Protein AF-A0A8S0SPR5-F1 (afdb_monomer_lite)

Foldseek 3Di:
DDDDFFFKWWDDDDDDDDDDDDDDDDDDDDDDDDDPDPPPPPPPDPPDDQLPDDDDDVVNVVVCVCCVPPLVDPCPDPDDDSNVVVVVVVLVVLVVVCVVVVHDSVVDDDDPDVVVVVCCVVVVQCVVCCVVADVDDIGIDTFDADPLREGDVVVVLVSDDPRTRDTDGDQADSPNRDGYPVVSVVVSD

InterPro domains:
  IPR000192 Aminotransferase class V domain [PF00266] (50-133)
  IPR000192 Aminotransferase class V domain [PF00266] (136-189)
  IPR015421 Pyridoxal phosphate-dependent transferase, major domain [G3DSA:3.40.640.10] (57-135)
  IPR015421 Pyridoxal phosphate-dependent transferase, major domain [G3DSA:3.40.640.10] (137-189)
  IPR015424 Pyridoxal phosphate-dependent transferase [SSF53383] (50-189)

Organism: NCBI:txid158383

Structure (mmCIF, N/CA/C/O backbone):
data_AF-A0A8S0SPR5-F1
#
_entry.id   AF-A0A8S0SPR5-F1
#
loop_
_atom_site.group_PDB
_atom_site.id
_atom_site.type_symbol
_atom_site.label_atom_id
_atom_site.label_alt_id
_atom_site.label_comp_id
_atom_site.label_asym_id
_atom_site.label_entity_id
_atom_site.label_seq_id
_atom_site.pdbx_PDB_ins_code
_atom_site.Cartn_x
_atom_site.Cartn_y
_atom_site.Cartn_z
_atom_site.occupancy
_atom_site.B_iso_or_equiv
_atom_site.auth_seq_id
_atom_site.auth_comp_id
_atom_site.auth_asym_id
_atom_site.auth_atom_id
_atom_site.pdbx_PDB_model_num
ATOM 1 N N . MET A 1 1 ? -5.275 -23.642 19.122 1.00 33.06 1 MET A N 1
ATOM 2 C CA . MET A 1 1 ? -5.137 -23.085 17.762 1.00 33.06 1 MET A CA 1
ATOM 3 C C . MET A 1 1 ? -5.702 -21.675 17.785 1.00 33.06 1 MET A C 1
ATOM 5 O O . MET A 1 1 ? -6.903 -21.506 17.671 1.00 33.06 1 MET A O 1
ATOM 9 N N . THR A 1 2 ? -4.866 -20.681 18.073 1.00 25.75 2 THR A N 1
ATOM 10 C CA . THR A 1 2 ? -5.258 -19.264 18.138 1.00 25.75 2 THR A CA 1
ATOM 11 C C . THR A 1 2 ? -4.535 -18.545 17.007 1.00 25.75 2 THR A C 1
ATOM 13 O O . THR A 1 2 ? -3.361 -18.209 17.164 1.00 25.75 2 THR A O 1
ATOM 16 N N . SER A 1 3 ? -5.194 -18.387 15.856 1.00 26.66 3 SER A N 1
ATOM 17 C CA . SER A 1 3 ? -4.686 -17.522 14.788 1.00 26.66 3 SER A CA 1
ATOM 18 C C . SER A 1 3 ? -4.720 -16.078 15.288 1.00 26.66 3 SER A C 1
ATOM 20 O O . SER A 1 3 ? -5.724 -15.617 15.836 1.00 26.66 3 SER A O 1
ATOM 22 N N . LYS A 1 4 ? -3.577 -15.397 15.198 1.00 29.00 4 LYS A N 1
ATOM 23 C CA . LYS A 1 4 ? -3.420 -13.995 15.582 1.00 29.00 4 LYS A CA 1
ATOM 24 C C . LYS A 1 4 ? -3.644 -13.145 14.337 1.00 29.00 4 LYS A C 1
ATOM 26 O O . LYS A 1 4 ? -2.708 -12.892 13.591 1.00 29.00 4 LYS A O 1
ATOM 31 N N . LEU A 1 5 ? -4.870 -12.673 14.139 1.00 36.00 5 LEU A N 1
ATOM 32 C CA . LEU A 1 5 ? -5.140 -11.556 13.238 1.00 36.00 5 LEU A CA 1
ATOM 33 C C . LEU A 1 5 ? -4.969 -10.243 14.006 1.00 36.00 5 LEU A C 1
ATOM 35 O O . LEU A 1 5 ? -5.662 -10.003 14.992 1.00 36.00 5 LEU A O 1
ATOM 39 N N . LEU A 1 6 ? -4.020 -9.412 13.569 1.00 32.91 6 LEU A N 1
ATOM 40 C CA . LEU A 1 6 ? -3.794 -8.071 14.106 1.00 32.91 6 LEU A CA 1
ATOM 41 C C . LEU A 1 6 ? -4.818 -7.106 13.485 1.00 32.91 6 LEU A C 1
ATOM 43 O O . LEU A 1 6 ? -4.650 -6.657 12.354 1.00 32.91 6 LEU A O 1
ATOM 47 N N . ALA A 1 7 ? -5.868 -6.772 14.227 1.00 33.81 7 ALA A N 1
ATOM 48 C CA . ALA A 1 7 ? -6.511 -5.471 14.096 1.00 33.81 7 ALA A CA 1
ATOM 49 C C . ALA A 1 7 ? -5.967 -4.610 15.236 1.00 33.81 7 ALA A C 1
ATOM 51 O O . ALA A 1 7 ? -6.103 -4.961 16.410 1.00 33.81 7 ALA A O 1
ATOM 52 N N . THR A 1 8 ? -5.265 -3.536 14.893 1.00 36.31 8 THR A N 1
ATOM 53 C CA . THR A 1 8 ? -4.565 -2.701 15.868 1.00 36.31 8 THR A CA 1
ATOM 54 C C . THR A 1 8 ? -5.207 -1.322 15.897 1.00 36.31 8 THR A C 1
ATOM 56 O O . THR A 1 8 ? -5.046 -0.517 14.983 1.00 36.31 8 THR A O 1
ATOM 59 N N . VAL A 1 9 ? -5.952 -1.077 16.965 1.00 37.97 9 VAL A N 1
ATOM 60 C CA . VAL A 1 9 ? -6.310 0.248 17.475 1.00 37.97 9 VAL A CA 1
ATOM 61 C C . VAL A 1 9 ? -5.209 0.671 18.453 1.00 37.97 9 VAL A C 1
ATOM 63 O O . VAL A 1 9 ? -4.315 -0.111 18.743 1.00 37.97 9 VAL A O 1
ATOM 66 N N . VAL A 1 10 ? -5.152 1.913 18.909 1.00 33.34 10 VAL A N 1
ATOM 67 C CA . VAL A 1 10 ? -4.004 2.464 19.644 1.00 33.34 10 VAL A CA 1
ATOM 68 C C . VAL A 1 10 ? -4.499 3.087 20.956 1.00 33.34 10 VAL A C 1
ATOM 70 O O . VAL A 1 10 ? -4.946 4.222 20.948 1.00 33.34 10 VAL A O 1
ATOM 73 N N . SER A 1 11 ? -4.514 2.312 22.058 1.00 37.72 11 SER A N 1
ATOM 74 C CA . SER A 1 11 ? -4.884 2.740 23.431 1.00 37.72 11 SER A CA 1
ATOM 75 C C . SER A 1 11 ? -4.423 1.739 24.528 1.00 37.72 11 SER A C 1
ATOM 77 O O . SER A 1 11 ? -4.209 0.555 24.251 1.00 37.72 11 SER A O 1
ATOM 79 N N . ARG A 1 12 ? -4.163 2.246 25.749 1.00 41.44 12 ARG A N 1
ATOM 80 C CA . ARG A 1 12 ? -3.201 1.742 26.763 1.00 41.44 12 ARG A CA 1
ATOM 81 C C . ARG A 1 12 ? -3.674 0.534 27.575 1.00 41.44 12 ARG A C 1
ATOM 83 O O . ARG A 1 12 ? -4.810 0.488 28.029 1.00 41.44 12 ARG A O 1
ATOM 90 N N . SER A 1 13 ? -2.729 -0.331 27.960 1.00 28.38 13 SER A N 1
ATOM 91 C CA . SER A 1 13 ? -2.770 -1.047 29.246 1.00 28.38 13 SER A CA 1
ATOM 92 C C . SER A 1 13 ? -1.360 -1.332 29.774 1.00 28.38 13 SER A C 1
ATOM 94 O O . SER A 1 13 ? -0.470 -1.789 29.058 1.00 28.38 13 SER A O 1
ATOM 96 N N . LEU A 1 14 ? -1.169 -1.032 31.058 1.00 38.28 14 LEU A N 1
ATOM 97 C CA . LEU A 1 14 ? 0.030 -1.298 31.842 1.00 38.28 14 LEU A CA 1
ATOM 98 C C . LEU A 1 14 ? -0.033 -2.731 32.377 1.00 38.28 14 LEU A C 1
ATOM 100 O O . LEU A 1 14 ? -0.662 -2.956 33.399 1.00 38.28 14 LEU A O 1
ATOM 104 N N . THR A 1 15 ? 0.618 -3.694 31.727 1.00 30.50 15 THR A N 1
ATOM 105 C CA . THR A 1 15 ? 1.213 -4.878 32.384 1.00 30.50 15 THR A CA 1
ATOM 106 C C . THR A 1 15 ? 2.029 -5.692 31.376 1.00 30.50 15 THR A C 1
ATOM 108 O O . THR A 1 15 ? 1.601 -5.952 30.256 1.00 30.50 15 THR A O 1
ATOM 111 N N . LYS A 1 16 ? 3.245 -6.085 31.772 1.00 30.50 16 LYS A N 1
ATOM 112 C CA . LYS A 1 16 ? 4.130 -6.968 30.995 1.00 30.50 16 LYS A CA 1
ATOM 113 C C . LYS A 1 16 ? 3.585 -8.406 31.016 1.00 30.50 16 LYS A C 1
ATOM 115 O O . LYS A 1 16 ? 3.413 -8.925 32.118 1.00 30.50 16 LYS A O 1
ATOM 120 N N . PRO A 1 17 ? 3.420 -9.099 29.874 1.00 31.30 17 PRO A N 1
ATOM 121 C CA . PRO A 1 17 ? 3.262 -10.543 29.883 1.00 31.30 17 PRO A CA 1
ATOM 122 C C . PRO A 1 17 ? 4.633 -11.231 29.831 1.00 31.30 17 PRO A C 1
ATOM 124 O O . PRO A 1 17 ? 5.422 -11.074 28.899 1.00 31.30 17 PRO A O 1
ATOM 127 N N . THR A 1 18 ? 4.897 -11.997 30.881 1.00 28.02 18 THR A N 1
ATOM 128 C CA . THR A 1 18 ? 5.962 -12.991 31.015 1.00 28.02 18 THR A CA 1
ATOM 129 C C . THR A 1 18 ? 5.785 -14.087 29.958 1.00 28.02 18 THR A C 1
ATOM 131 O O . THR A 1 18 ? 4.724 -14.701 29.882 1.00 28.02 18 THR A O 1
ATOM 134 N N . ILE A 1 19 ? 6.813 -14.359 29.148 1.00 29.83 19 ILE A N 1
ATOM 135 C CA . ILE A 1 19 ? 6.819 -15.495 28.214 1.00 29.83 19 ILE A CA 1
ATOM 136 C C . ILE A 1 19 ? 7.261 -16.736 28.996 1.00 29.83 19 ILE A C 1
ATOM 138 O O . ILE A 1 19 ? 8.380 -16.798 29.502 1.00 29.83 19 ILE A O 1
ATOM 142 N N . THR A 1 20 ? 6.371 -17.717 29.129 1.00 25.48 20 THR A N 1
ATOM 143 C CA . THR A 1 20 ? 6.631 -19.005 29.781 1.00 25.48 20 THR A CA 1
ATOM 144 C C . THR A 1 20 ? 6.202 -20.136 28.848 1.00 25.48 20 THR A C 1
ATOM 146 O O . THR A 1 20 ? 5.062 -20.131 28.396 1.00 25.48 20 THR A O 1
ATOM 149 N N . SER A 1 21 ? 7.102 -21.119 28.676 1.00 26.23 21 SER A N 1
ATOM 150 C CA . SER A 1 21 ? 6.851 -22.509 28.237 1.00 26.23 21 SER A CA 1
ATOM 151 C C . SER A 1 21 ? 6.525 -22.729 26.745 1.00 26.23 21 SER A C 1
ATOM 153 O O . SER A 1 21 ? 5.730 -22.007 26.166 1.00 26.23 21 SER A O 1
ATOM 155 N N . ALA A 1 22 ? 7.044 -23.731 26.032 1.00 28.23 22 ALA A N 1
ATOM 156 C CA . ALA A 1 22 ? 8.087 -24.725 26.275 1.00 28.23 22 ALA A CA 1
ATOM 157 C C . ALA A 1 22 ? 8.480 -25.332 24.917 1.00 28.23 22 ALA A C 1
ATOM 159 O O . ALA A 1 22 ? 7.667 -25.430 23.998 1.00 28.23 22 ALA A O 1
ATOM 160 N N . ALA A 1 23 ? 9.737 -25.756 24.822 1.00 26.12 23 ALA A N 1
ATOM 161 C CA . ALA A 1 23 ? 10.258 -26.583 23.748 1.00 26.12 23 ALA A CA 1
ATOM 162 C C . ALA A 1 23 ? 9.661 -28.000 23.795 1.00 26.12 23 ALA A C 1
ATOM 164 O O . ALA A 1 23 ? 9.416 -28.549 24.868 1.00 26.12 23 ALA A O 1
ATOM 165 N N . THR A 1 24 ? 9.519 -28.644 22.639 1.00 21.98 24 THR A N 1
ATOM 166 C CA . THR A 1 24 ? 9.546 -30.109 22.541 1.00 21.98 24 THR A CA 1
ATOM 167 C C . THR A 1 24 ? 10.276 -30.487 21.258 1.00 21.98 24 THR A C 1
ATOM 169 O O . THR A 1 24 ? 9.755 -30.356 20.156 1.00 21.98 24 THR A O 1
ATOM 172 N N . ILE A 1 25 ? 11.528 -30.909 21.438 1.00 23.25 25 ILE A N 1
ATOM 173 C CA . ILE A 1 25 ? 12.372 -31.594 20.459 1.00 23.25 25 ILE A CA 1
ATOM 174 C C . ILE A 1 25 ? 12.222 -33.086 20.759 1.00 23.25 25 ILE A C 1
ATOM 176 O O . ILE A 1 25 ? 12.451 -33.497 21.896 1.00 23.25 25 ILE A O 1
ATOM 180 N N . ILE A 1 26 ? 11.878 -33.902 19.762 1.00 24.44 26 ILE A N 1
ATOM 181 C CA . ILE A 1 26 ? 11.999 -35.362 19.851 1.00 24.44 26 ILE A CA 1
ATOM 182 C C . ILE A 1 26 ? 12.983 -35.814 18.769 1.00 24.44 26 ILE A C 1
ATOM 184 O O . ILE A 1 26 ? 12.666 -35.828 17.584 1.00 24.44 26 ILE A O 1
ATOM 188 N N . LEU A 1 27 ? 14.194 -36.170 19.205 1.00 21.48 27 LEU A N 1
ATOM 189 C CA . LEU A 1 27 ? 15.229 -36.838 18.417 1.00 21.48 27 LEU A CA 1
ATOM 190 C C . LEU A 1 27 ? 14.964 -38.348 18.413 1.00 21.48 27 LEU A C 1
ATOM 192 O O . LEU A 1 27 ? 14.926 -38.959 19.478 1.00 21.48 27 LEU A O 1
ATOM 196 N N . HIS A 1 28 ? 14.866 -38.966 17.236 1.00 24.97 28 HIS A N 1
ATOM 197 C CA . HIS A 1 28 ? 15.082 -40.406 17.086 1.00 24.97 28 HIS A CA 1
ATOM 198 C C . HIS A 1 28 ? 16.133 -40.647 16.006 1.00 24.97 28 HIS A C 1
ATOM 200 O O . HIS A 1 28 ? 15.924 -40.361 14.832 1.00 24.97 28 HIS A O 1
ATOM 206 N N . ASN A 1 29 ? 17.279 -41.171 16.437 1.00 26.03 29 ASN A N 1
ATOM 207 C CA . ASN A 1 29 ? 18.405 -41.526 15.589 1.00 26.03 29 ASN A CA 1
ATOM 208 C C . ASN A 1 29 ? 18.297 -43.017 15.233 1.00 26.03 29 ASN A C 1
ATOM 210 O O . ASN A 1 29 ? 18.477 -43.867 16.106 1.00 26.03 29 ASN A O 1
ATOM 214 N N . ARG A 1 30 ? 17.983 -43.346 13.976 1.00 29.28 30 ARG A N 1
ATOM 215 C CA . ARG A 1 30 ? 18.180 -44.691 13.411 1.00 29.28 30 ARG A CA 1
ATOM 216 C C . ARG A 1 30 ? 18.608 -44.571 11.949 1.00 29.28 30 ARG A C 1
ATOM 218 O O . ARG A 1 30 ? 17.799 -44.294 11.075 1.00 29.28 30 ARG A O 1
ATOM 225 N N . HIS A 1 31 ? 19.885 -44.822 11.700 1.00 29.22 31 HIS A N 1
ATOM 226 C CA . HIS A 1 31 ? 20.448 -45.138 10.387 1.0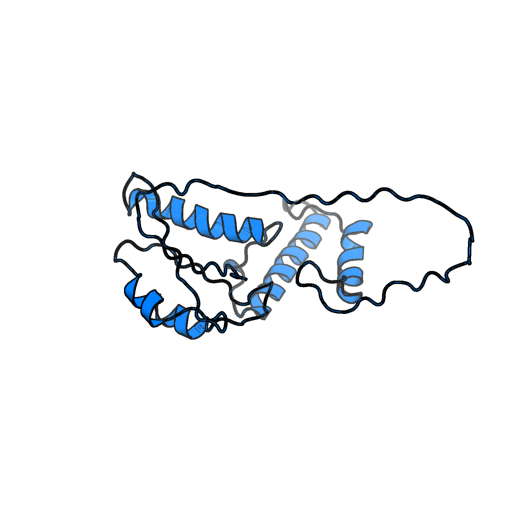0 29.22 31 HIS A CA 1
ATOM 227 C C . HIS A 1 31 ? 21.107 -46.524 10.465 1.00 29.22 31 HIS A C 1
ATOM 229 O O . HIS A 1 31 ? 21.433 -46.958 11.573 1.00 29.22 31 HIS A O 1
ATOM 235 N N . PRO A 1 32 ? 21.477 -47.152 9.335 1.00 43.75 32 PRO A N 1
ATOM 236 C CA . PRO A 1 32 ? 20.943 -47.047 7.967 1.00 43.75 32 PRO A CA 1
ATOM 237 C C . PRO A 1 32 ? 20.648 -48.456 7.395 1.00 43.75 32 PRO A C 1
ATOM 239 O O . PRO A 1 32 ? 20.931 -49.438 8.064 1.00 43.75 32 PRO A O 1
ATOM 242 N N . LEU A 1 33 ? 20.120 -48.578 6.168 1.00 27.66 33 LEU A N 1
ATOM 243 C CA . LEU A 1 33 ? 20.523 -49.623 5.203 1.00 27.66 33 LEU A CA 1
ATOM 244 C C . LEU A 1 33 ? 19.853 -49.402 3.830 1.00 27.66 33 LEU A C 1
ATOM 246 O O . LEU A 1 33 ? 18.641 -49.484 3.687 1.00 27.66 33 LEU A O 1
ATOM 250 N N . SER A 1 34 ? 20.713 -49.108 2.851 1.00 31.00 34 SER A N 1
ATOM 251 C CA . SER A 1 34 ? 20.713 -49.532 1.442 1.00 31.00 34 SER A CA 1
ATOM 252 C C . SER A 1 34 ? 19.382 -49.868 0.746 1.00 31.00 34 SER A C 1
ATOM 254 O O . SER A 1 34 ? 18.799 -50.924 0.965 1.00 31.00 34 SER A O 1
ATOM 256 N N . THR A 1 35 ? 18.996 -49.031 -0.220 1.00 28.11 35 THR A N 1
ATOM 257 C CA . THR A 1 35 ? 18.824 -49.409 -1.641 1.00 28.11 35 THR A CA 1
ATOM 258 C C . THR A 1 35 ? 18.586 -48.130 -2.448 1.00 28.11 35 THR A C 1
ATOM 260 O O . THR A 1 35 ? 17.566 -47.460 -2.306 1.00 28.11 35 THR A O 1
ATOM 263 N N . ALA A 1 36 ? 19.555 -47.750 -3.281 1.00 35.31 36 ALA A N 1
ATOM 264 C CA . ALA A 1 36 ? 19.405 -46.647 -4.223 1.00 35.31 36 ALA A CA 1
ATOM 265 C C . ALA A 1 36 ? 18.458 -47.081 -5.351 1.00 35.31 36 ALA A C 1
ATOM 267 O O . ALA A 1 36 ? 18.886 -47.626 -6.366 1.00 35.31 36 ALA A O 1
ATOM 268 N N . THR A 1 37 ? 17.160 -46.867 -5.153 1.00 34.09 37 THR A N 1
ATOM 269 C CA . THR A 1 37 ? 16.195 -46.856 -6.253 1.00 34.09 37 THR A CA 1
ATOM 270 C C . THR A 1 37 ? 16.273 -45.471 -6.876 1.00 34.09 37 THR A C 1
ATOM 272 O O . THR A 1 37 ? 16.115 -44.476 -6.169 1.00 34.09 37 THR A O 1
ATOM 275 N N . ALA A 1 38 ? 16.568 -45.396 -8.173 1.00 42.09 38 ALA A N 1
ATOM 276 C CA . ALA A 1 38 ? 16.528 -44.155 -8.933 1.00 42.09 38 ALA A CA 1
ATOM 277 C C . ALA A 1 38 ? 15.098 -43.594 -8.888 1.00 42.09 38 ALA A C 1
ATOM 279 O O . ALA A 1 38 ? 14.241 -43.970 -9.685 1.00 42.09 38 ALA A O 1
ATOM 280 N N . ALA A 1 39 ? 14.829 -42.733 -7.907 1.00 39.62 39 ALA A N 1
ATOM 281 C CA . ALA A 1 39 ? 13.621 -41.939 -7.870 1.00 39.62 39 ALA A CA 1
ATOM 282 C C . ALA A 1 39 ? 13.702 -40.986 -9.061 1.00 39.62 39 ALA A C 1
ATOM 284 O O . ALA A 1 39 ? 14.568 -40.109 -9.102 1.00 39.62 39 ALA A O 1
ATOM 285 N N . ALA A 1 40 ? 12.830 -41.186 -10.051 1.00 44.56 40 ALA A N 1
ATOM 286 C CA . ALA A 1 40 ? 12.522 -40.132 -10.999 1.00 44.56 40 ALA A CA 1
ATOM 287 C C . ALA A 1 40 ? 12.243 -38.877 -10.166 1.00 44.56 40 ALA A C 1
ATOM 289 O O . ALA A 1 40 ? 11.379 -38.898 -9.287 1.00 44.56 40 ALA A O 1
ATOM 290 N N . ARG A 1 41 ? 13.049 -37.833 -10.366 1.00 42.62 41 ARG A N 1
ATOM 291 C CA . ARG A 1 41 ? 12.859 -36.548 -9.707 1.00 42.62 41 ARG A CA 1
ATOM 292 C C . ARG A 1 41 ? 11.569 -35.982 -10.285 1.00 42.62 41 ARG A C 1
ATOM 294 O O . ARG A 1 41 ? 11.577 -35.363 -11.341 1.00 42.62 41 ARG A O 1
ATOM 301 N N . VAL A 1 42 ? 10.449 -36.325 -9.662 1.00 51.12 42 VAL A N 1
ATOM 302 C CA . VAL A 1 42 ? 9.190 -35.643 -9.906 1.00 51.12 42 VAL A CA 1
ATOM 303 C C . VAL A 1 42 ? 9.459 -34.236 -9.406 1.00 51.12 42 VAL A C 1
ATOM 305 O O . VAL A 1 42 ? 9.651 -34.042 -8.204 1.00 51.12 42 VAL A O 1
ATOM 308 N N . GLU A 1 43 ? 9.614 -33.293 -10.335 1.00 59.19 43 GLU A N 1
ATOM 309 C CA . GLU A 1 43 ? 9.589 -31.880 -9.977 1.00 59.19 43 GLU A CA 1
ATOM 310 C C . GLU A 1 43 ? 8.331 -31.684 -9.128 1.00 59.19 43 GLU A C 1
ATOM 312 O O . GLU A 1 43 ? 7.261 -32.141 -9.554 1.00 59.19 43 GLU A O 1
ATOM 317 N N . PRO A 1 44 ? 8.450 -31.133 -7.905 1.00 57.75 44 PRO A N 1
ATOM 318 C CA . PRO A 1 44 ? 7.289 -30.888 -7.071 1.00 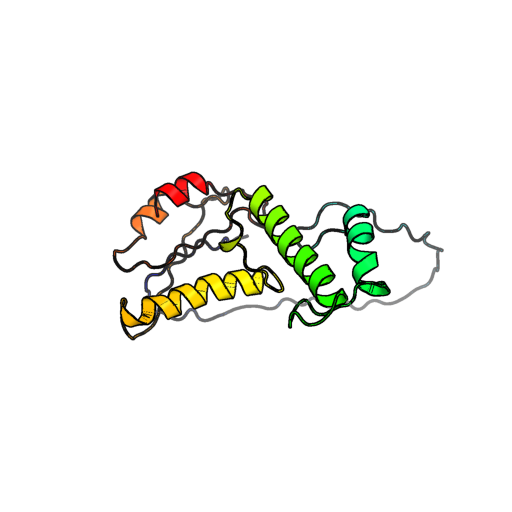57.75 44 PRO A CA 1
ATOM 319 C C . PRO A 1 44 ? 6.258 -30.170 -7.930 1.00 57.75 44 PRO A C 1
ATOM 321 O O . PRO A 1 44 ? 6.568 -29.148 -8.544 1.00 57.75 44 PRO A O 1
ATOM 324 N N . LEU A 1 45 ? 5.054 -30.734 -8.033 1.00 54.44 45 LEU A N 1
ATOM 325 C CA . LEU A 1 45 ? 3.948 -29.961 -8.568 1.00 54.44 45 LEU A CA 1
ATOM 326 C C . LEU A 1 45 ? 3.874 -28.724 -7.675 1.00 54.44 45 LEU A C 1
ATOM 328 O O . LEU A 1 45 ? 3.797 -28.867 -6.455 1.00 54.44 45 LEU A O 1
ATOM 332 N N . GLU A 1 46 ? 3.990 -27.537 -8.270 1.00 56.00 46 GLU A N 1
ATOM 333 C CA . GLU A 1 46 ? 3.716 -26.260 -7.609 1.00 56.00 46 GLU A CA 1
ATOM 334 C C . GLU A 1 46 ? 2.225 -26.264 -7.227 1.00 56.00 46 GLU A C 1
ATOM 336 O O . GLU A 1 46 ? 1.364 -25.705 -7.907 1.00 56.00 46 GLU A O 1
ATOM 341 N N . GLU A 1 47 ? 1.888 -27.019 -6.182 1.00 51.84 47 GLU A N 1
ATOM 342 C CA . GLU A 1 47 ? 0.569 -27.053 -5.586 1.00 51.84 47 GLU A CA 1
ATOM 343 C C . GLU A 1 47 ? 0.368 -25.740 -4.846 1.00 51.84 47 GLU A C 1
ATOM 345 O O . GLU A 1 47 ? 0.791 -25.564 -3.707 1.00 51.84 47 GLU A O 1
ATOM 350 N N . GLY A 1 48 ? -0.331 -24.833 -5.518 1.00 48.50 48 GLY A N 1
ATOM 351 C CA . GLY A 1 48 ? -1.015 -23.727 -4.879 1.00 48.50 48 GLY A CA 1
ATOM 352 C C . GLY A 1 48 ? -0.114 -22.537 -4.598 1.00 48.50 48 GLY A C 1
ATOM 353 O O . GLY A 1 48 ? 0.941 -22.635 -3.981 1.00 48.50 48 GLY A O 1
ATOM 354 N N . LEU A 1 49 ? -0.606 -21.377 -5.022 1.00 53.97 49 LEU A N 1
ATOM 355 C CA . LEU A 1 49 ? -0.193 -20.068 -4.544 1.00 53.97 49 LEU A CA 1
ATOM 356 C C . LEU A 1 49 ? -0.010 -20.132 -3.014 1.00 53.97 49 LEU A C 1
ATOM 358 O O . LEU A 1 49 ? -0.987 -20.124 -2.263 1.00 53.97 49 LEU A O 1
ATOM 362 N N . ASN A 1 50 ? 1.225 -20.272 -2.536 1.00 58.16 50 ASN A N 1
ATOM 363 C CA . ASN A 1 50 ? 1.480 -20.181 -1.111 1.00 58.16 50 ASN A CA 1
ATOM 364 C C . ASN A 1 50 ? 1.384 -18.693 -0.749 1.00 58.16 50 ASN A C 1
ATOM 366 O O . ASN A 1 50 ? 1.791 -17.826 -1.520 1.00 58.16 50 ASN A O 1
ATOM 370 N N . GLY A 1 51 ? 0.827 -18.352 0.413 1.00 64.81 51 GLY A N 1
ATOM 371 C CA . GLY A 1 51 ? 0.750 -16.957 0.874 1.00 64.81 51 GLY A CA 1
ATOM 372 C C . GLY A 1 51 ? 2.119 -16.307 1.146 1.00 64.81 51 GLY A C 1
ATOM 373 O O . GLY A 1 51 ? 2.178 -15.307 1.856 1.00 64.81 51 GLY A O 1
ATOM 374 N N . ALA A 1 52 ? 3.215 -16.899 0.650 1.00 75.75 52 ALA A N 1
ATOM 375 C CA . ALA A 1 52 ? 4.589 -16.472 0.853 1.00 75.75 52 ALA A CA 1
ATOM 376 C C . ALA A 1 52 ? 5.158 -15.754 -0.380 1.00 75.75 52 ALA A C 1
ATOM 378 O O . ALA A 1 52 ? 5.667 -14.645 -0.239 1.00 75.75 52 ALA A O 1
ATOM 379 N N . THR A 1 53 ? 5.094 -16.351 -1.576 1.00 83.25 53 THR A N 1
ATOM 380 C CA . THR A 1 53 ? 5.554 -15.705 -2.817 1.00 83.25 53 THR A CA 1
ATOM 381 C C . THR A 1 53 ? 4.905 -16.322 -4.055 1.00 83.25 53 THR A C 1
ATOM 383 O O . THR A 1 53 ? 4.413 -17.446 -4.023 1.00 83.25 53 THR A O 1
ATOM 386 N N . THR A 1 54 ? 4.914 -15.590 -5.166 1.00 88.38 54 THR A N 1
ATOM 387 C CA . THR A 1 54 ? 4.326 -16.029 -6.437 1.00 88.38 54 THR A CA 1
ATOM 388 C C . THR A 1 54 ? 5.400 -16.172 -7.513 1.00 88.38 54 THR A C 1
ATOM 390 O O . THR A 1 54 ? 6.291 -15.319 -7.579 1.00 88.38 54 THR A O 1
ATOM 393 N N . PRO A 1 55 ? 5.318 -17.179 -8.404 1.00 90.50 55 PRO A N 1
ATOM 394 C CA . PRO A 1 55 ? 6.194 -17.238 -9.569 1.00 90.50 55 PRO A CA 1
ATOM 395 C C . PRO A 1 55 ? 5.991 -15.999 -10.454 1.00 90.50 55 PRO A C 1
ATOM 397 O O . PRO A 1 55 ? 4.876 -15.494 -10.593 1.00 90.50 55 PRO A O 1
ATOM 400 N N . MET A 1 56 ? 7.075 -15.498 -11.050 1.00 92.00 56 MET A N 1
ATOM 401 C CA . MET A 1 56 ? 7.016 -14.332 -11.933 1.00 92.00 56 MET A CA 1
ATOM 402 C C . MET A 1 56 ? 6.257 -14.675 -13.219 1.00 92.00 56 MET A C 1
ATOM 404 O O . MET A 1 56 ? 6.584 -15.648 -13.898 1.00 92.00 56 MET A O 1
ATOM 408 N N . ASP A 1 57 ? 5.272 -13.851 -13.580 1.00 95.38 57 ASP A N 1
ATOM 409 C CA . ASP A 1 57 ? 4.581 -13.978 -14.863 1.00 95.38 57 ASP A CA 1
ATOM 410 C C . ASP A 1 57 ? 5.585 -13.751 -16.016 1.00 95.38 57 ASP A C 1
ATOM 412 O O . ASP A 1 57 ? 6.317 -12.755 -15.991 1.00 95.38 57 ASP A O 1
ATOM 416 N N . PRO A 1 58 ? 5.631 -14.615 -17.048 1.00 96.50 58 PRO A N 1
ATOM 417 C CA . PRO A 1 58 ? 6.549 -14.449 -18.175 1.00 96.50 58 PRO A CA 1
ATOM 418 C C . PRO A 1 58 ? 6.461 -13.077 -18.858 1.00 96.50 58 PRO A C 1
ATOM 420 O O . PRO A 1 58 ? 7.466 -12.572 -19.351 1.00 96.50 58 PRO A O 1
ATOM 423 N N . ARG A 1 59 ? 5.282 -12.442 -18.853 1.00 96.94 59 ARG A N 1
ATOM 424 C CA . ARG A 1 59 ? 5.072 -11.093 -19.403 1.00 96.94 59 ARG A CA 1
ATOM 425 C C . ARG A 1 59 ? 5.758 -10.019 -18.565 1.00 96.94 59 ARG A C 1
ATOM 427 O O . ARG A 1 59 ? 6.232 -9.029 -19.111 1.00 96.94 59 ARG A O 1
ATOM 434 N N . VAL A 1 60 ? 5.819 -10.213 -17.246 1.00 95.31 60 VAL A N 1
ATOM 435 C CA . VAL A 1 60 ? 6.562 -9.324 -16.342 1.00 95.31 60 VAL A CA 1
ATOM 436 C C . VAL A 1 60 ? 8.056 -9.477 -16.595 1.00 95.31 60 VAL A C 1
ATOM 438 O O . VAL A 1 60 ? 8.749 -8.472 -16.726 1.00 95.31 60 VAL A O 1
ATOM 441 N N . LEU A 1 61 ? 8.541 -10.713 -16.745 1.00 95.38 61 LEU A N 1
ATOM 442 C CA . LEU A 1 61 ? 9.943 -10.958 -17.075 1.00 95.38 61 LEU A CA 1
ATOM 443 C C . LEU A 1 61 ? 10.334 -10.278 -18.395 1.00 95.38 61 LEU A C 1
ATOM 445 O O . LEU A 1 61 ? 11.312 -9.536 -18.424 1.00 95.38 61 LEU A O 1
ATOM 449 N N . ASP A 1 62 ? 9.549 -10.474 -19.456 1.00 96.06 62 ASP A N 1
ATOM 450 C CA . ASP A 1 62 ? 9.781 -9.849 -20.766 1.00 96.06 62 ASP A CA 1
ATOM 451 C C . ASP A 1 62 ? 9.809 -8.314 -20.683 1.00 96.06 62 ASP A C 1
ATOM 453 O O . ASP A 1 62 ? 10.709 -7.674 -21.226 1.00 96.06 62 ASP A O 1
ATOM 457 N N . ALA A 1 63 ? 8.899 -7.715 -19.907 1.00 93.88 63 ALA A N 1
ATOM 458 C CA . ALA A 1 63 ? 8.883 -6.273 -19.672 1.00 93.88 63 ALA A CA 1
ATOM 459 C C . ALA A 1 63 ? 10.110 -5.770 -18.889 1.00 93.88 63 ALA A C 1
ATOM 461 O O . ALA A 1 63 ? 10.546 -4.638 -19.102 1.00 93.88 63 ALA A O 1
ATOM 462 N N . MET A 1 64 ? 10.677 -6.583 -17.991 1.00 94.81 64 MET A N 1
ATOM 463 C CA . MET A 1 64 ? 11.825 -6.206 -17.159 1.00 94.81 64 MET A CA 1
ATOM 464 C C . MET A 1 64 ? 13.176 -6.382 -17.864 1.00 94.81 64 MET A C 1
ATOM 466 O O . MET A 1 64 ? 14.095 -5.595 -17.629 1.00 94.81 64 MET A O 1
ATOM 470 N N . LEU A 1 65 ? 13.314 -7.389 -18.733 1.00 95.19 65 LEU A N 1
ATOM 471 C CA . LEU A 1 65 ? 14.579 -7.750 -19.388 1.00 95.19 65 LEU A CA 1
ATOM 472 C C . LEU A 1 65 ? 15.317 -6.575 -20.069 1.00 95.19 65 LEU A C 1
ATOM 474 O O . LEU A 1 65 ? 16.535 -6.477 -19.888 1.00 95.19 65 LEU A O 1
ATOM 478 N N . PRO A 1 66 ? 14.654 -5.645 -20.788 1.00 93.19 66 PRO A N 1
ATOM 479 C CA . PRO A 1 66 ? 15.332 -4.506 -21.410 1.00 93.19 66 PRO A CA 1
ATOM 480 C C . PRO A 1 66 ? 16.114 -3.627 -20.423 1.00 93.19 66 PRO A C 1
ATOM 482 O O . PRO A 1 66 ? 17.176 -3.110 -20.774 1.00 93.19 66 PRO A O 1
ATOM 485 N N . TYR A 1 67 ? 15.634 -3.483 -19.185 1.00 91.25 67 TYR A N 1
ATOM 486 C CA . TYR A 1 67 ? 16.258 -2.631 -18.165 1.00 91.25 67 TYR A CA 1
ATOM 487 C C . TYR A 1 67 ? 17.493 -3.267 -17.524 1.00 91.25 67 TYR A C 1
ATOM 489 O O . TYR A 1 67 ? 18.358 -2.558 -17.017 1.00 91.25 67 TYR A O 1
ATOM 497 N N . TYR A 1 68 ? 17.621 -4.593 -17.609 1.00 90.75 68 TYR A N 1
ATOM 498 C CA . TYR A 1 68 ? 18.822 -5.305 -17.172 1.00 90.75 68 TYR A CA 1
ATOM 499 C C . TYR A 1 68 ? 19.951 -5.287 -18.205 1.00 90.75 68 TYR A C 1
ATOM 501 O O . TYR A 1 68 ? 21.107 -5.478 -17.836 1.00 90.75 68 TYR A O 1
ATOM 509 N N . VAL A 1 69 ? 19.635 -5.080 -19.487 1.00 92.12 69 VAL A N 1
ATOM 510 C CA . VAL A 1 69 ? 20.609 -5.229 -20.580 1.00 92.12 69 VAL A CA 1
ATOM 511 C C . VAL A 1 69 ? 20.972 -3.891 -21.214 1.00 92.12 69 VAL A C 1
ATOM 513 O O . VAL A 1 69 ? 22.147 -3.537 -21.266 1.00 92.12 69 VAL A O 1
ATOM 516 N N . SER A 1 70 ? 19.987 -3.149 -21.723 1.00 88.19 70 SER A N 1
ATOM 517 C CA . SER A 1 70 ? 20.228 -1.981 -22.582 1.00 88.19 70 SER A CA 1
ATOM 518 C C . SER A 1 70 ? 19.751 -0.657 -21.988 1.00 88.19 70 SER A C 1
ATOM 520 O O . SER A 1 70 ? 20.307 0.383 -22.332 1.00 88.19 70 SER A O 1
ATOM 522 N N . ARG A 1 71 ? 18.769 -0.672 -21.078 1.00 86.75 71 ARG A N 1
ATOM 523 C CA . ARG A 1 71 ? 18.158 0.524 -20.466 1.00 86.75 71 ARG A CA 1
ATOM 524 C C . ARG A 1 71 ? 18.406 0.597 -18.956 1.00 86.75 71 ARG A C 1
ATOM 526 O O . ARG A 1 71 ? 17.473 0.653 -18.166 1.00 86.75 71 ARG A O 1
ATOM 533 N N . TYR A 1 72 ? 19.672 0.592 -18.551 1.00 86.62 72 TYR A N 1
ATOM 534 C CA . TYR A 1 72 ? 20.097 0.572 -17.140 1.00 86.62 72 TYR A CA 1
ATOM 535 C C . TYR A 1 72 ? 20.303 1.974 -16.527 1.00 86.62 72 TYR A C 1
ATOM 537 O O . TYR A 1 72 ? 20.962 2.120 -15.496 1.00 86.62 72 TYR A O 1
ATOM 545 N N . GLY A 1 73 ? 19.803 3.030 -17.179 1.00 87.81 73 GLY A N 1
ATOM 546 C CA . GLY A 1 73 ? 19.999 4.411 -16.735 1.00 87.81 73 GLY A CA 1
ATOM 547 C C . GLY A 1 73 ? 19.398 4.660 -15.349 1.00 87.81 73 GLY A C 1
ATOM 548 O O . GLY A 1 73 ? 18.307 4.180 -15.045 1.00 87.81 73 GLY A O 1
ATOM 549 N N . ASN A 1 74 ? 20.084 5.436 -14.508 1.00 88.56 74 ASN A N 1
ATOM 550 C CA . ASN A 1 74 ? 19.495 5.918 -13.259 1.00 88.56 74 ASN A CA 1
ATOM 551 C C . ASN A 1 74 ? 18.419 6.971 -13.599 1.00 88.56 74 ASN A C 1
ATOM 553 O O . ASN A 1 74 ? 18.751 7.917 -14.311 1.00 88.56 74 ASN A O 1
ATOM 557 N N . PRO A 1 75 ? 17.170 6.871 -13.101 1.00 87.38 75 PRO A N 1
ATOM 558 C CA . PRO A 1 75 ? 16.129 7.877 -13.346 1.00 87.38 75 PRO A CA 1
ATOM 559 C C . PRO A 1 75 ? 16.471 9.277 -12.798 1.00 87.38 75 PRO A C 1
ATOM 561 O O . PRO A 1 75 ? 15.805 10.249 -13.141 1.00 87.38 75 PRO A O 1
ATOM 564 N N . HIS A 1 76 ? 17.522 9.420 -11.983 1.00 84.88 76 HIS A N 1
ATOM 565 C CA . HIS A 1 76 ? 17.991 10.710 -11.475 1.00 84.88 76 HIS A CA 1
ATOM 566 C C . HIS A 1 76 ? 19.522 10.842 -11.597 1.00 84.88 76 HIS A C 1
ATOM 568 O O . HIS A 1 76 ? 20.228 9.878 -11.298 1.00 84.88 76 HIS A O 1
ATOM 574 N N . PRO A 1 77 ? 20.094 12.020 -11.945 1.00 78.1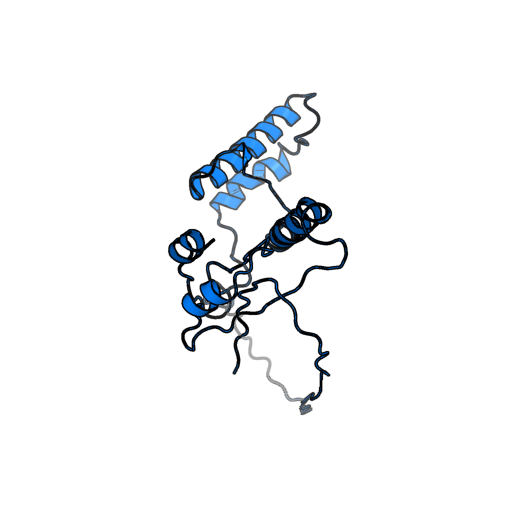9 77 PRO A N 1
ATOM 575 C CA . PRO A 1 77 ? 19.472 13.296 -12.338 1.00 78.19 77 PRO A CA 1
ATOM 576 C C . PRO A 1 77 ? 19.268 13.460 -13.864 1.00 78.19 77 PRO A C 1
ATOM 578 O O . PRO A 1 77 ? 20.063 12.954 -14.660 1.00 78.19 77 PRO A O 1
ATOM 581 N N . ARG A 1 78 ? 18.253 14.247 -14.274 1.00 74.88 78 ARG A N 1
ATOM 582 C CA . ARG A 1 78 ? 17.794 14.485 -15.670 1.00 74.88 78 ARG A CA 1
ATOM 583 C C . ARG A 1 78 ? 18.826 15.180 -16.573 1.00 74.88 78 ARG A C 1
ATOM 585 O O . ARG A 1 78 ? 18.711 16.366 -16.869 1.00 74.88 78 ARG A O 1
ATOM 592 N N . THR A 1 79 ? 19.844 14.449 -17.006 1.00 80.50 79 THR A N 1
ATOM 593 C CA . THR A 1 79 ? 21.006 15.022 -17.712 1.00 80.50 79 THR A CA 1
ATOM 594 C C . THR A 1 79 ? 21.224 14.459 -19.109 1.00 80.50 79 THR A C 1
ATOM 596 O O . THR A 1 79 ? 21.814 15.134 -19.948 1.00 80.50 79 THR A O 1
ATOM 599 N N . HIS A 1 80 ? 20.767 13.238 -19.375 1.00 81.25 80 HIS A N 1
ATOM 600 C CA . HIS A 1 80 ? 21.043 12.534 -20.620 1.00 81.25 80 HIS A CA 1
ATOM 601 C C . HIS A 1 80 ? 19.882 11.618 -21.011 1.00 81.25 80 HIS A C 1
ATOM 603 O O . HIS A 1 80 ? 19.051 11.268 -20.177 1.00 81.25 80 HIS A O 1
ATOM 609 N N . LEU A 1 81 ? 19.844 11.212 -22.283 1.00 80.50 81 LEU A N 1
ATOM 610 C CA . LEU A 1 81 ? 18.732 10.465 -22.879 1.00 80.50 81 LEU A CA 1
ATOM 611 C C . LEU A 1 81 ? 18.358 9.194 -22.095 1.00 80.50 81 LEU A C 1
ATOM 613 O O . LEU A 1 81 ? 17.180 8.969 -21.836 1.00 80.50 81 LEU A O 1
ATOM 617 N N . TYR A 1 82 ? 19.350 8.416 -21.648 1.00 77.94 82 TYR A N 1
ATOM 618 C CA . TYR A 1 82 ? 19.105 7.196 -20.869 1.00 77.94 82 TYR A CA 1
ATOM 619 C C . TYR A 1 82 ? 18.401 7.458 -19.526 1.00 77.94 82 TYR A C 1
ATOM 621 O O . TYR A 1 82 ? 17.701 6.581 -19.031 1.00 77.94 82 TYR A O 1
ATOM 629 N N . VAL A 1 83 ? 18.541 8.656 -18.943 1.00 82.62 83 VAL A N 1
ATOM 630 C CA . VAL A 1 83 ? 17.813 9.036 -17.720 1.00 82.62 83 VAL A CA 1
ATOM 631 C C . VAL A 1 83 ? 16.344 9.277 -18.027 1.00 82.62 83 VAL A C 1
ATOM 633 O O . VAL A 1 83 ? 15.494 8.807 -17.281 1.00 82.62 83 VAL A O 1
ATOM 636 N N . TRP A 1 84 ? 16.038 9.984 -19.118 1.00 82.44 84 TRP A N 1
ATOM 637 C CA . TRP A 1 84 ? 14.653 10.270 -19.504 1.00 82.44 84 TRP A CA 1
ATOM 638 C C . TRP A 1 84 ? 13.884 8.993 -19.836 1.00 82.44 84 TRP A C 1
ATOM 640 O O . TRP A 1 84 ? 12.720 8.865 -19.471 1.00 82.44 84 TRP A O 1
ATOM 650 N N . GLU A 1 85 ? 14.538 8.029 -20.488 1.00 85.81 85 GLU A N 1
ATOM 651 C CA . GLU A 1 85 ? 13.941 6.715 -20.733 1.00 85.81 85 GLU A CA 1
ATOM 652 C C . GLU A 1 85 ? 13.607 5.996 -19.422 1.00 85.81 85 GLU A C 1
ATOM 654 O O . GLU A 1 85 ? 12.476 5.543 -19.255 1.00 85.81 85 GLU A O 1
ATOM 659 N N . SER A 1 86 ? 14.548 5.930 -18.476 1.00 87.00 86 SER A N 1
ATOM 660 C CA . SER A 1 86 ? 14.317 5.292 -17.175 1.00 87.00 86 SER A CA 1
ATOM 661 C C . SER A 1 86 ? 13.278 6.022 -16.321 1.00 87.00 86 SER A C 1
ATOM 663 O O . SER A 1 86 ? 12.478 5.385 -15.642 1.00 87.00 86 SER A O 1
ATOM 665 N N . GLU A 1 87 ? 13.255 7.352 -16.359 1.00 87.75 87 GLU A N 1
ATOM 666 C CA . GLU A 1 87 ? 12.277 8.171 -15.642 1.00 87.75 87 GLU A CA 1
ATOM 667 C C . GLU A 1 87 ? 10.853 7.935 -16.151 1.00 87.75 87 GLU A C 1
ATOM 669 O O . GLU A 1 87 ? 9.963 7.634 -15.354 1.00 87.75 87 GLU A O 1
ATOM 674 N N . ASN A 1 88 ? 10.651 7.970 -17.472 1.00 89.25 88 ASN A N 1
ATOM 675 C CA . ASN A 1 88 ? 9.346 7.711 -18.085 1.00 89.25 88 ASN A CA 1
ATOM 676 C C . ASN A 1 88 ? 8.791 6.334 -17.691 1.00 89.25 88 ASN A C 1
ATOM 678 O O . ASN A 1 88 ? 7.581 6.151 -17.578 1.00 89.25 88 ASN A O 1
ATOM 682 N N . VAL A 1 89 ? 9.668 5.352 -17.479 1.00 91.06 89 VAL A N 1
ATOM 683 C CA . VAL A 1 89 ? 9.284 3.994 -17.079 1.00 91.06 89 VAL A CA 1
ATOM 684 C C . VAL A 1 89 ? 8.853 3.944 -15.621 1.00 91.06 89 VAL A C 1
ATOM 686 O O . VAL A 1 89 ? 7.857 3.290 -15.314 1.00 91.06 89 VAL A O 1
ATOM 689 N N . VAL A 1 90 ? 9.543 4.663 -14.732 1.00 91.75 90 VAL A N 1
ATOM 690 C CA . VAL A 1 90 ? 9.123 4.801 -13.331 1.00 91.75 90 VAL A CA 1
ATOM 691 C C . VAL A 1 90 ? 7.762 5.493 -13.253 1.00 91.75 90 VAL A C 1
ATOM 693 O O . VAL A 1 90 ? 6.856 4.964 -12.609 1.00 91.75 90 VAL A O 1
ATOM 696 N N . GLU A 1 91 ? 7.576 6.612 -13.960 1.00 91.69 91 GLU A N 1
ATOM 697 C CA . GLU A 1 91 ? 6.295 7.332 -14.000 1.00 91.69 91 GLU A CA 1
ATOM 698 C C . GLU A 1 91 ? 5.173 6.471 -14.606 1.00 91.69 91 GLU A C 1
ATOM 700 O O . GLU A 1 91 ? 4.069 6.406 -14.062 1.00 91.69 91 GLU A O 1
ATOM 705 N N . SER A 1 92 ? 5.454 5.739 -15.690 1.00 92.94 92 SER A N 1
ATOM 706 C CA . SER A 1 92 ? 4.496 4.799 -16.284 1.00 92.94 92 SER A CA 1
ATOM 707 C C . SER A 1 92 ? 4.137 3.663 -15.325 1.00 92.94 92 SER A C 1
ATOM 709 O O . SER A 1 92 ? 2.977 3.253 -15.279 1.00 92.94 92 SER A O 1
ATOM 711 N N . GLY A 1 93 ? 5.100 3.139 -14.564 1.00 94.38 93 GLY A N 1
ATOM 712 C CA . GLY A 1 93 ? 4.853 2.115 -13.549 1.00 94.38 93 GLY A CA 1
ATOM 713 C C . GLY A 1 93 ? 3.953 2.638 -12.430 1.00 94.38 93 GLY A C 1
ATOM 714 O O . GLY A 1 93 ? 2.982 1.981 -12.056 1.00 94.38 93 GLY A O 1
ATOM 715 N N . GLN A 1 94 ? 4.212 3.856 -11.945 1.00 95.12 94 GLN A N 1
ATOM 716 C CA . GLN A 1 94 ? 3.349 4.514 -10.961 1.00 95.12 94 GLN A CA 1
ATOM 717 C C . GLN A 1 94 ? 1.931 4.714 -11.504 1.00 95.12 94 GLN A C 1
ATOM 719 O O . GLN A 1 94 ? 0.965 4.455 -10.790 1.00 95.12 94 GLN A O 1
ATOM 724 N N . ALA A 1 95 ? 1.788 5.112 -12.771 1.00 95.56 95 ALA A N 1
ATOM 725 C CA . ALA A 1 95 ? 0.487 5.294 -13.408 1.00 95.56 95 ALA A CA 1
ATOM 726 C C . ALA A 1 95 ? -0.308 3.981 -13.517 1.00 95.56 95 ALA A C 1
ATOM 728 O O . ALA A 1 95 ? -1.516 3.979 -13.283 1.00 95.56 95 ALA A O 1
ATOM 729 N N . GLN A 1 96 ? 0.352 2.859 -13.824 1.00 96.50 96 GLN A N 1
ATOM 730 C CA . GLN A 1 96 ? -0.289 1.539 -13.872 1.00 96.50 96 GLN A CA 1
ATOM 731 C C . GLN A 1 96 ? -0.803 1.103 -12.495 1.00 96.50 96 GLN A C 1
ATOM 733 O O . GLN A 1 96 ? -1.937 0.637 -12.381 1.00 96.50 96 GLN A O 1
ATOM 738 N N . VAL A 1 97 ? -0.002 1.299 -11.442 1.00 96.19 97 VAL A N 1
ATOM 739 C CA . VAL A 1 97 ? -0.413 0.995 -10.061 1.00 96.19 97 VAL A CA 1
ATOM 740 C C . VAL A 1 97 ? -1.549 1.915 -9.616 1.00 96.19 97 VAL A C 1
ATOM 742 O O . VAL A 1 97 ? -2.538 1.433 -9.070 1.00 96.19 97 VAL A O 1
ATOM 745 N N . ALA A 1 98 ? -1.454 3.215 -9.903 1.00 96.00 98 ALA A N 1
ATOM 746 C CA . ALA A 1 98 ? -2.501 4.190 -9.604 1.00 96.00 98 ALA A CA 1
ATOM 747 C C . ALA A 1 98 ? -3.838 3.805 -10.256 1.00 96.00 98 ALA A C 1
ATOM 749 O O . ALA A 1 98 ? -4.874 3.812 -9.594 1.00 96.00 98 ALA A O 1
ATOM 750 N N . ALA A 1 99 ? -3.811 3.398 -11.529 1.00 96.69 99 ALA A N 1
ATOM 751 C CA . ALA A 1 99 ? -4.998 2.951 -12.249 1.00 96.69 99 ALA A CA 1
ATOM 752 C C . ALA A 1 99 ? -5.613 1.676 -11.647 1.00 96.69 99 ALA A C 1
ATOM 754 O O . ALA A 1 99 ? -6.836 1.564 -11.594 1.00 96.69 99 ALA A O 1
ATOM 755 N N . LEU A 1 100 ? -4.790 0.739 -11.160 1.00 96.81 100 LEU A N 1
ATOM 756 C CA . LEU A 1 100 ? -5.260 -0.510 -10.552 1.00 96.81 100 LEU A CA 1
ATOM 757 C C . LEU A 1 100 ? -6.078 -0.271 -9.276 1.00 96.81 100 LEU A C 1
ATOM 759 O O . LEU A 1 100 ? -7.087 -0.940 -9.064 1.00 96.81 100 LEU A O 1
ATOM 763 N N . ILE A 1 101 ? -5.648 0.670 -8.434 1.00 94.75 101 ILE A N 1
ATOM 764 C CA . ILE A 1 101 ? -6.299 0.968 -7.147 1.00 94.75 101 ILE A CA 1
ATOM 765 C C . ILE A 1 101 ? -7.196 2.212 -7.191 1.00 94.75 101 ILE A C 1
ATOM 767 O O . ILE A 1 101 ? -7.699 2.636 -6.154 1.00 94.75 101 ILE A O 1
ATOM 771 N N . ASN A 1 102 ? -7.401 2.793 -8.379 1.00 95.75 102 ASN A N 1
ATOM 772 C CA . ASN A 1 102 ? -8.157 4.030 -8.587 1.00 95.75 102 ASN A CA 1
ATOM 773 C C . ASN A 1 102 ? -7.653 5.212 -7.724 1.00 95.75 102 ASN A C 1
ATOM 775 O O . ASN A 1 102 ? -8.439 5.933 -7.111 1.00 95.75 102 ASN A O 1
ATOM 779 N N . ALA A 1 103 ? -6.332 5.396 -7.673 1.00 95.50 103 ALA A N 1
ATOM 780 C CA . ALA A 1 103 ? -5.663 6.504 -6.991 1.00 95.50 103 ALA A CA 1
ATOM 781 C C . ALA A 1 103 ? -5.077 7.512 -7.993 1.00 95.50 103 ALA A C 1
ATOM 783 O O . ALA A 1 103 ? -4.989 7.255 -9.197 1.00 95.50 103 ALA A O 1
ATOM 784 N N . SER A 1 104 ? -4.648 8.673 -7.504 1.00 94.56 104 SER A N 1
ATOM 785 C CA . SER A 1 104 ? -3.910 9.645 -8.310 1.00 94.56 104 SER A CA 1
ATOM 786 C C . SER A 1 104 ? -2.407 9.340 -8.327 1.00 94.56 104 SER A C 1
ATOM 788 O O . SER A 1 104 ? -1.850 8.783 -7.384 1.00 94.56 104 SER A O 1
ATOM 790 N N . LEU A 1 105 ? -1.710 9.757 -9.390 1.00 91.44 105 LEU A N 1
ATOM 791 C CA . LEU A 1 105 ? -0.272 9.491 -9.556 1.00 91.44 105 LEU A CA 1
ATOM 792 C C . LEU A 1 105 ? 0.578 10.009 -8.381 1.00 91.44 105 LEU A C 1
ATOM 794 O O . LEU A 1 105 ? 1.539 9.366 -7.976 1.00 91.44 105 LEU A O 1
ATOM 798 N N . LYS A 1 106 ? 0.207 11.164 -7.813 1.00 94.06 106 LYS A N 1
ATOM 799 C CA . LYS A 1 106 ? 0.948 11.810 -6.715 1.00 94.06 106 LYS A CA 1
ATOM 800 C C . LYS A 1 106 ? 0.826 11.074 -5.378 1.00 94.06 106 LYS A C 1
ATOM 802 O O . LYS A 1 106 ? 1.592 11.371 -4.468 1.00 94.06 106 LYS A O 1
ATOM 807 N N . GLU A 1 107 ? -0.128 10.156 -5.252 1.00 94.81 107 GLU A N 1
ATOM 808 C CA . GLU A 1 107 ? -0.354 9.363 -4.039 1.00 94.81 107 GLU A CA 1
ATOM 809 C C . GLU A 1 107 ? 0.460 8.061 -4.038 1.00 94.81 107 GLU A C 1
ATOM 811 O O . GLU A 1 107 ? 0.566 7.407 -3.001 1.00 94.81 107 GLU A O 1
ATOM 816 N N . ILE A 1 108 ? 1.067 7.687 -5.171 1.00 96.25 108 ILE A N 1
ATOM 817 C CA . ILE A 1 108 ? 1.851 6.458 -5.296 1.00 96.25 108 ILE A CA 1
ATOM 818 C C . ILE A 1 108 ? 3.317 6.719 -4.958 1.00 96.25 108 ILE A C 1
ATOM 820 O O . ILE A 1 108 ? 4.035 7.419 -5.672 1.00 96.25 108 ILE A O 1
ATOM 824 N N . ILE A 1 109 ? 3.784 6.080 -3.888 1.00 95.62 109 ILE A N 1
ATOM 825 C CA . ILE A 1 109 ? 5.186 6.083 -3.470 1.00 95.62 109 ILE A CA 1
ATOM 826 C C . ILE A 1 109 ? 5.701 4.650 -3.560 1.00 95.62 109 ILE A C 1
ATOM 828 O O . ILE A 1 109 ? 5.148 3.753 -2.926 1.00 95.62 109 ILE A O 1
ATOM 832 N N . PHE A 1 110 ? 6.759 4.431 -4.343 1.00 95.81 110 PHE A N 1
ATOM 833 C CA . PHE A 1 110 ? 7.415 3.129 -4.392 1.00 95.81 110 PHE A CA 1
ATOM 834 C C . PHE A 1 110 ? 8.313 2.919 -3.176 1.00 95.81 110 PHE A C 1
ATOM 836 O O . PHE A 1 110 ? 9.091 3.793 -2.796 1.00 95.81 110 PHE A O 1
ATOM 843 N N . THR A 1 111 ? 8.208 1.725 -2.607 1.00 96.75 111 THR A N 1
ATOM 844 C CA . THR A 1 111 ? 9.064 1.197 -1.545 1.00 96.75 111 THR A CA 1
ATOM 845 C C . THR A 1 111 ? 9.679 -0.118 -2.020 1.00 96.75 111 THR A C 1
ATOM 847 O O . THR A 1 111 ? 9.288 -0.658 -3.056 1.00 96.75 111 THR A O 1
ATOM 850 N N . SER A 1 112 ? 10.649 -0.642 -1.281 1.00 95.69 112 SER A N 1
ATOM 851 C CA . SER A 1 112 ? 11.263 -1.943 -1.559 1.00 95.69 112 SER A CA 1
ATOM 852 C C . SER A 1 112 ? 10.273 -3.100 -1.423 1.00 95.69 112 SER A C 1
ATOM 854 O O . SER A 1 112 ? 10.254 -3.996 -2.263 1.00 95.69 112 SER A O 1
ATOM 856 N N . ASP A 1 113 ? 9.435 -3.070 -0.387 1.00 93.81 113 ASP A N 1
ATOM 857 C CA . ASP A 1 113 ? 8.416 -4.081 -0.126 1.00 93.81 113 ASP A CA 1
ATOM 858 C C . ASP A 1 113 ? 7.272 -3.531 0.752 1.00 93.81 113 ASP A C 1
ATOM 860 O O . ASP A 1 113 ? 7.286 -2.371 1.183 1.00 93.81 113 ASP A O 1
ATOM 864 N N . ALA A 1 114 ? 6.278 -4.383 1.029 1.00 93.00 114 ALA A N 1
ATOM 865 C CA . ALA A 1 114 ? 5.143 -4.065 1.896 1.00 93.00 114 ALA A CA 1
ATOM 866 C C . ALA A 1 114 ? 5.526 -3.890 3.382 1.00 93.00 114 ALA A C 1
ATOM 868 O O . ALA A 1 114 ? 4.831 -3.193 4.124 1.00 93.00 114 ALA A O 1
ATOM 869 N N . THR A 1 115 ? 6.624 -4.496 3.845 1.00 94.00 115 THR A N 1
ATOM 870 C CA . THR A 1 115 ? 7.151 -4.302 5.207 1.00 94.00 115 THR A 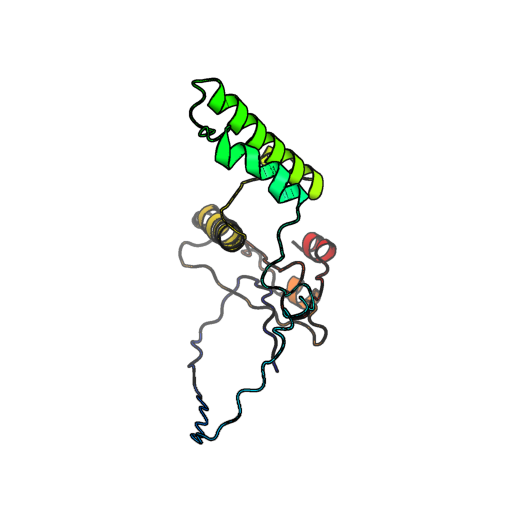CA 1
ATOM 871 C C . THR A 1 115 ? 7.665 -2.878 5.377 1.00 94.00 115 THR A C 1
ATOM 873 O O . THR A 1 115 ? 7.399 -2.240 6.401 1.00 94.00 115 THR A O 1
ATOM 876 N N . GLU A 1 116 ? 8.371 -2.348 4.381 1.00 96.38 116 GLU A N 1
ATOM 877 C CA . GLU A 1 116 ? 8.772 -0.948 4.336 1.00 96.38 116 GLU A CA 1
ATOM 878 C C . GLU A 1 116 ? 7.544 -0.033 4.263 1.00 96.38 116 GLU A C 1
ATOM 880 O O . GLU A 1 116 ? 7.448 0.883 5.083 1.00 96.38 116 GLU A O 1
ATOM 885 N N . SER A 1 117 ? 6.570 -0.313 3.384 1.00 95.81 117 SER A N 1
ATOM 886 C CA . SER A 1 117 ? 5.343 0.497 3.287 1.00 95.81 117 SER A CA 1
ATOM 887 C C . SER A 1 117 ? 4.615 0.583 4.632 1.00 95.81 117 SER A C 1
ATOM 889 O O . SER A 1 117 ? 4.323 1.678 5.109 1.00 95.81 117 SER A O 1
ATOM 891 N N . ASN A 1 118 ? 4.404 -0.555 5.304 1.00 94.69 118 ASN A N 1
ATOM 892 C CA . ASN A 1 118 ? 3.750 -0.608 6.614 1.00 94.69 118 ASN A CA 1
ATOM 893 C C . ASN A 1 118 ? 4.513 0.203 7.669 1.00 94.69 118 ASN A C 1
ATOM 895 O O . ASN A 1 118 ? 3.915 0.945 8.452 1.00 94.69 118 ASN A O 1
ATOM 899 N N . ASN A 1 119 ? 5.843 0.092 7.689 1.00 94.31 119 ASN A N 1
ATOM 900 C CA . ASN A 1 119 ? 6.672 0.860 8.611 1.00 94.31 119 ASN A CA 1
ATOM 901 C C . ASN A 1 119 ? 6.572 2.366 8.354 1.00 94.31 119 ASN A C 1
ATOM 903 O O . ASN A 1 119 ? 6.472 3.125 9.319 1.00 94.31 119 ASN A O 1
ATOM 907 N N . ILE A 1 120 ? 6.591 2.795 7.090 1.00 95.12 120 ILE A N 1
ATOM 908 C CA . ILE A 1 120 ? 6.466 4.205 6.709 1.00 95.12 120 ILE A CA 1
ATOM 909 C C . ILE A 1 120 ? 5.088 4.740 7.098 1.00 95.12 120 ILE A C 1
ATOM 911 O O . ILE A 1 120 ? 5.016 5.793 7.727 1.00 95.12 120 ILE A O 1
ATOM 915 N N . SER A 1 121 ? 4.005 4.014 6.814 1.00 92.06 121 SER A N 1
ATOM 916 C CA . SER A 1 121 ? 2.647 4.444 7.165 1.00 92.06 121 SER A CA 1
ATOM 917 C C . SER A 1 121 ? 2.466 4.590 8.678 1.00 92.06 121 SER A C 1
ATOM 919 O O . SER A 1 121 ? 2.003 5.629 9.144 1.00 92.06 121 SER A O 1
ATOM 921 N N . ILE A 1 122 ? 2.890 3.599 9.470 1.00 90.12 122 ILE A N 1
ATOM 922 C CA . ILE A 1 122 ? 2.725 3.633 10.931 1.00 90.12 122 ILE A CA 1
ATOM 923 C C . ILE A 1 122 ? 3.636 4.692 11.553 1.00 90.12 122 ILE A C 1
ATOM 925 O O . ILE A 1 122 ? 3.173 5.594 12.254 1.00 90.12 122 ILE A O 1
ATOM 929 N N . LYS A 1 123 ? 4.948 4.605 11.301 1.00 90.44 123 LYS A N 1
ATOM 930 C CA . LYS A 1 123 ? 5.922 5.504 11.932 1.00 90.44 123 LYS A CA 1
ATOM 931 C C . LYS A 1 123 ? 5.776 6.925 11.405 1.00 90.44 123 LYS A C 1
ATOM 933 O O . LYS A 1 123 ? 5.959 7.855 12.183 1.00 90.44 123 LYS A O 1
ATOM 938 N N . GLY A 1 124 ? 5.428 7.109 10.135 1.00 92.00 124 GLY A N 1
ATOM 939 C CA . GLY A 1 124 ? 5.201 8.420 9.530 1.00 92.00 124 GLY A CA 1
ATOM 940 C C . GLY A 1 124 ? 4.040 9.157 10.188 1.00 92.00 124 GLY A C 1
ATOM 941 O O . GLY A 1 124 ? 4.225 10.281 10.652 1.00 92.00 124 GLY A O 1
ATOM 942 N N . VAL A 1 125 ? 2.880 8.504 10.331 1.00 89.06 125 VAL A N 1
ATOM 943 C CA . VAL A 1 125 ? 1.711 9.081 11.020 1.00 89.06 125 VAL A CA 1
ATOM 944 C C . VAL A 1 125 ? 2.037 9.387 12.483 1.00 89.06 125 VAL A C 1
ATOM 946 O O . VAL A 1 125 ? 1.728 10.475 12.970 1.00 89.06 125 VAL A O 1
ATOM 949 N N . MET A 1 126 ? 2.735 8.479 13.170 1.00 84.88 126 MET A N 1
ATOM 950 C CA . MET A 1 126 ? 3.204 8.710 14.538 1.00 84.88 126 MET A CA 1
ATOM 951 C C . MET A 1 126 ? 4.093 9.958 14.641 1.00 84.88 126 MET A C 1
ATOM 953 O O . MET A 1 126 ? 3.846 10.829 15.471 1.00 84.88 126 MET A O 1
ATOM 957 N N . HIS A 1 127 ? 5.106 10.097 13.785 1.00 85.50 127 HIS A N 1
ATOM 958 C CA . HIS A 1 127 ? 5.999 11.259 13.827 1.00 85.50 127 HIS A CA 1
ATOM 959 C C . HIS A 1 127 ? 5.283 12.557 13.442 1.00 85.50 127 HIS A C 1
ATOM 961 O O . HIS A 1 127 ? 5.560 13.592 14.041 1.00 85.50 127 HIS A O 1
ATOM 967 N N . PHE A 1 128 ? 4.337 12.505 12.501 1.00 87.88 128 PHE A N 1
ATOM 968 C CA . PHE A 1 128 ? 3.581 13.672 12.050 1.00 87.88 128 PHE A CA 1
ATOM 969 C C . PHE A 1 128 ? 2.644 14.232 13.131 1.00 87.88 128 PHE A C 1
ATOM 971 O O . PHE A 1 128 ? 2.540 15.446 13.296 1.00 87.88 128 PHE A O 1
ATOM 978 N N . TYR A 1 129 ? 1.977 13.365 13.900 1.00 83.94 129 TYR A N 1
ATOM 979 C CA . TYR A 1 129 ? 1.051 13.787 14.960 1.00 83.94 129 TYR A CA 1
ATOM 980 C C . TYR A 1 129 ? 1.699 13.963 16.339 1.00 83.94 129 TYR A C 1
ATOM 982 O O . TYR A 1 129 ? 1.001 14.348 17.279 1.00 83.94 129 TYR A O 1
ATOM 990 N N . LYS A 1 130 ? 3.016 13.755 16.458 1.00 75.25 130 LYS A N 1
ATOM 991 C CA . LYS A 1 130 ? 3.772 13.817 17.720 1.00 75.25 130 LYS A CA 1
ATOM 992 C C . LYS A 1 130 ? 3.578 15.122 18.504 1.00 75.25 130 LYS A C 1
ATOM 994 O O . LYS A 1 130 ? 3.517 15.090 19.727 1.00 75.25 130 LYS A O 1
ATOM 999 N N . ASP A 1 131 ? 3.460 16.256 17.811 1.00 70.00 131 ASP A N 1
ATOM 1000 C CA . ASP A 1 131 ? 3.321 17.572 18.456 1.00 70.00 131 ASP A CA 1
ATOM 1001 C C . ASP A 1 131 ? 1.867 17.917 18.815 1.00 70.00 131 ASP A C 1
ATOM 1003 O O . ASP A 1 131 ? 1.614 18.716 19.713 1.00 70.00 131 ASP A O 1
ATOM 1007 N N . LYS A 1 132 ? 0.892 17.314 18.121 1.00 63.97 132 LYS A N 1
ATOM 1008 C CA . LYS A 1 132 ? -0.545 17.543 18.359 1.00 63.97 132 LYS A CA 1
ATOM 1009 C C . LYS A 1 132 ? -1.130 16.578 19.388 1.00 63.97 132 LYS A C 1
ATOM 1011 O O . LYS A 1 132 ? -2.177 16.867 19.963 1.00 63.97 132 LYS A O 1
ATOM 1016 N N . LYS A 1 133 ? -0.486 15.429 19.595 1.00 57.25 133 LYS A N 1
ATOM 1017 C CA . LYS A 1 133 ? -0.939 14.356 20.480 1.00 57.25 133 LYS A CA 1
ATOM 1018 C C . LYS A 1 133 ? 0.236 13.905 21.357 1.00 57.25 133 LYS A C 1
ATOM 1020 O O . LYS A 1 133 ? 1.136 13.238 20.875 1.00 57.25 133 LYS A O 1
ATOM 1025 N N . CYS A 1 134 ? 0.199 14.359 22.615 1.00 43.06 134 CYS A N 1
ATOM 1026 C CA . CYS A 1 134 ? 1.011 14.031 23.801 1.00 43.06 134 CYS A CA 1
ATOM 1027 C C . CYS A 1 134 ? 2.481 13.576 23.606 1.00 43.06 134 CYS A C 1
ATOM 1029 O O . CYS A 1 134 ? 2.782 12.533 23.038 1.00 43.06 134 CYS A O 1
ATOM 1031 N N . HIS A 1 135 ? 3.412 14.290 24.245 1.00 47.22 135 HIS A N 1
ATOM 1032 C CA . HIS A 1 135 ? 4.868 14.091 24.177 1.00 47.22 135 HIS A CA 1
ATOM 1033 C C . HIS A 1 135 ? 5.423 12.769 24.774 1.00 47.22 135 HIS A C 1
ATOM 1035 O O . HIS A 1 135 ? 6.641 12.636 24.908 1.00 47.22 135 HIS A O 1
ATOM 1041 N N . VAL A 1 136 ? 4.586 11.788 25.143 1.00 47.62 136 VAL A N 1
ATOM 1042 C CA . VAL A 1 136 ? 5.005 10.591 25.902 1.00 47.62 136 VAL A C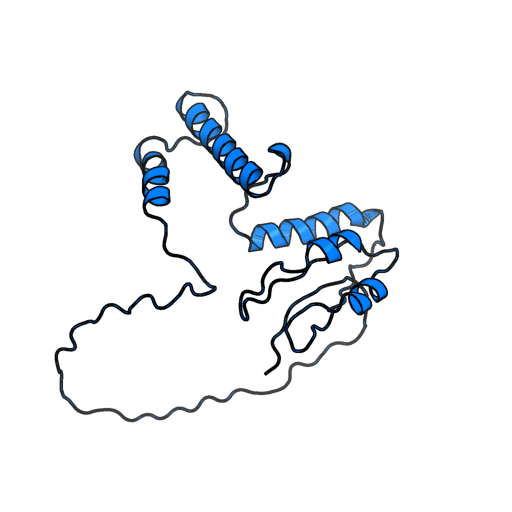A 1
ATOM 1043 C C . VAL A 1 136 ? 4.342 9.304 25.373 1.00 47.62 136 VAL A C 1
ATOM 1045 O O . VAL A 1 136 ? 3.473 8.735 26.020 1.00 47.62 136 VAL A O 1
ATOM 1048 N N . GLY A 1 137 ? 4.807 8.805 24.221 1.00 63.94 137 GLY A N 1
ATOM 1049 C CA . GLY A 1 137 ? 4.514 7.447 23.723 1.00 63.94 137 GLY A CA 1
ATOM 1050 C C . GLY A 1 137 ? 3.151 7.249 23.038 1.00 63.94 137 GLY A C 1
ATOM 1051 O O . GLY A 1 137 ? 2.214 8.003 23.262 1.00 63.94 137 GLY A O 1
ATOM 1052 N N . PHE A 1 138 ? 3.063 6.224 22.181 1.00 72.31 138 PHE A N 1
ATOM 1053 C CA . PHE A 1 138 ? 1.821 5.779 21.534 1.00 72.31 138 PHE A CA 1
ATOM 1054 C C . PHE A 1 138 ? 1.322 4.514 22.223 1.00 72.31 138 PHE A C 1
ATOM 1056 O O . PHE A 1 138 ? 2.110 3.601 22.480 1.00 72.31 138 PHE A O 1
ATOM 1063 N N . ASP A 1 139 ? 0.026 4.442 22.489 1.00 81.31 139 ASP A N 1
ATOM 1064 C CA . ASP A 1 139 ? -0.590 3.266 23.090 1.00 81.31 139 ASP A CA 1
ATOM 1065 C C . ASP A 1 139 ? -1.090 2.282 22.031 1.00 81.31 139 ASP A C 1
ATOM 1067 O O . ASP A 1 139 ? -1.360 2.683 20.921 1.00 81.31 139 ASP A O 1
ATOM 1071 N N . VAL A 1 140 ? -1.204 0.980 22.302 1.00 85.88 140 VAL A N 1
ATOM 1072 C CA . VAL A 1 140 ? -1.592 -0.008 21.272 1.00 85.88 140 VAL A CA 1
ATOM 1073 C C . VAL A 1 140 ? -2.690 -0.941 21.791 1.00 85.88 140 VAL A C 1
ATOM 1075 O O . VAL A 1 140 ? -2.457 -1.743 22.688 1.00 85.88 140 VAL A O 1
ATOM 1078 N N . THR A 1 141 ? -3.886 -0.850 21.215 1.00 88.31 141 THR A N 1
ATOM 1079 C CA . THR A 1 141 ? -5.055 -1.719 21.420 1.00 88.31 141 THR A CA 1
ATOM 1080 C C . THR A 1 141 ? -5.143 -2.803 20.348 1.00 88.31 141 THR A C 1
ATOM 1082 O O . THR A 1 141 ? -5.413 -2.552 19.182 1.00 88.31 141 THR A O 1
ATOM 1085 N N . TYR A 1 142 ? -5.009 -4.058 20.746 1.00 90.38 142 TYR A N 1
ATOM 1086 C CA . TYR A 1 142 ? -5.230 -5.179 19.837 1.00 90.38 142 TYR A CA 1
ATOM 1087 C C . TYR A 1 142 ? -6.686 -5.636 19.923 1.00 90.38 142 TYR A C 1
ATOM 1089 O O . TYR A 1 142 ? -7.137 -6.091 20.975 1.00 90.38 142 TYR A O 1
ATOM 1097 N N . LEU A 1 143 ? -7.424 -5.517 18.822 1.00 90.38 143 LEU A N 1
ATOM 1098 C CA . LEU A 1 143 ? -8.790 -6.012 18.706 1.00 90.38 143 LEU A CA 1
ATOM 1099 C C . LEU A 1 143 ? -8.784 -7.523 18.479 1.00 90.38 143 LEU A C 1
ATOM 1101 O O . LEU A 1 143 ? -8.017 -8.056 17.679 1.00 90.38 143 LEU A O 1
ATOM 1105 N N . SER A 1 144 ? -9.671 -8.214 19.190 1.00 87.06 144 SER A N 1
ATOM 1106 C CA . SER A 1 144 ? -9.921 -9.636 18.955 1.00 87.06 144 SER A CA 1
ATOM 1107 C C . SER A 1 144 ? -10.812 -9.825 17.728 1.00 87.06 144 SER A C 1
ATOM 1109 O O . SER A 1 144 ? -11.757 -9.061 17.528 1.00 87.06 144 SER A O 1
ATOM 1111 N N . VAL A 1 145 ? -10.543 -10.872 16.948 1.00 90.19 145 VAL A N 1
ATOM 1112 C CA . VAL A 1 145 ? -11.392 -11.291 15.823 1.00 90.19 145 VAL A CA 1
ATOM 1113 C C . VAL A 1 145 ? -12.461 -12.287 16.264 1.00 90.19 145 VAL A C 1
ATOM 1115 O O . VAL A 1 145 ? -12.339 -12.950 17.298 1.00 90.19 145 VAL A O 1
ATOM 1118 N N . LYS A 1 146 ? -13.523 -12.386 15.469 1.00 91.06 146 LYS A N 1
ATOM 1119 C CA . LYS A 1 146 ? -14.557 -13.414 15.591 1.00 91.06 146 LYS A CA 1
ATOM 1120 C C . LYS A 1 146 ? -13.997 -14.793 15.181 1.00 91.06 146 LYS A C 1
ATOM 1122 O O . LYS A 1 146 ? -12.936 -14.864 14.558 1.00 91.06 146 LYS A O 1
ATOM 1127 N N . PRO A 1 147 ? -14.670 -15.909 15.528 1.00 91.44 147 PRO A N 1
ATOM 1128 C CA . PRO A 1 147 ? -14.206 -17.260 15.180 1.00 91.44 147 PRO A CA 1
ATOM 1129 C C . PRO A 1 147 ? -14.054 -17.529 13.675 1.00 91.44 147 PRO A C 1
ATOM 1131 O O . PRO A 1 147 ? -13.320 -18.433 13.291 1.00 91.44 147 PRO A O 1
ATOM 1134 N N . ASP A 1 148 ? -14.737 -16.752 12.837 1.00 90.25 148 ASP A N 1
ATOM 1135 C CA . ASP A 1 148 ? -14.635 -16.757 11.373 1.00 90.25 148 ASP A CA 1
ATOM 1136 C C . ASP A 1 148 ? -13.437 -15.941 10.839 1.00 90.25 148 ASP A C 1
ATOM 1138 O O . ASP A 1 148 ? -13.194 -15.922 9.636 1.00 90.25 148 ASP A O 1
ATOM 1142 N N . GLY A 1 149 ? -12.675 -15.278 11.718 1.00 88.69 149 GLY A N 1
ATOM 1143 C CA . GLY A 1 149 ? -11.528 -14.434 11.380 1.00 88.69 149 GLY A CA 1
ATOM 1144 C C . GLY A 1 149 ? -11.880 -12.985 11.026 1.00 88.69 149 GLY A C 1
ATOM 1145 O O . GLY A 1 149 ? -10.970 -12.195 10.756 1.00 88.69 149 GLY A O 1
ATOM 1146 N N . LEU A 1 150 ? -13.161 -12.601 11.049 1.00 91.31 150 LEU A N 1
ATOM 1147 C CA . LEU A 1 150 ? -13.586 -11.229 10.774 1.00 91.31 150 LEU A CA 1
ATOM 1148 C C . LEU A 1 150 ? -13.363 -10.313 11.980 1.00 91.31 150 LEU A C 1
ATOM 1150 O O . LEU A 1 150 ? -13.528 -10.705 13.141 1.00 91.31 150 LEU A O 1
ATOM 1154 N N . VAL A 1 151 ? -13.010 -9.059 11.703 1.00 91.12 151 VAL A N 1
ATOM 1155 C CA . VAL A 1 151 ? -12.937 -8.014 12.730 1.00 91.12 151 VAL A CA 1
ATOM 1156 C C . VAL A 1 151 ? -14.343 -7.688 13.234 1.00 91.12 151 VAL A C 1
ATOM 1158 O O . VAL A 1 151 ? -15.297 -7.562 12.467 1.00 91.12 151 VAL A O 1
ATOM 1161 N N . ASP A 1 152 ? -14.478 -7.549 14.550 1.00 92.25 152 ASP A N 1
ATOM 1162 C CA . ASP A 1 152 ? -15.733 -7.141 15.169 1.00 92.25 152 ASP A CA 1
ATOM 1163 C C . ASP A 1 152 ? -15.911 -5.618 15.079 1.00 92.25 152 ASP A C 1
ATOM 1165 O O . ASP A 1 152 ? -15.245 -4.865 15.792 1.00 92.25 152 ASP A O 1
ATOM 1169 N N . LEU A 1 153 ? -16.788 -5.166 14.177 1.00 91.62 153 LEU A N 1
ATOM 1170 C CA . LEU A 1 153 ? -16.990 -3.744 13.882 1.00 91.62 153 LEU A CA 1
ATOM 1171 C C . LEU A 1 153 ? -17.540 -2.950 15.070 1.00 91.62 153 LEU A C 1
ATOM 1173 O O . LEU A 1 153 ? -17.189 -1.783 15.223 1.00 91.62 153 LEU A O 1
ATOM 1177 N N . GLU A 1 154 ? -18.343 -3.569 15.935 1.00 91.75 154 GLU A N 1
ATOM 1178 C CA . GLU A 1 154 ? -18.856 -2.894 17.134 1.00 91.75 154 GLU A CA 1
ATOM 1179 C C . GLU A 1 154 ? -17.722 -2.626 18.124 1.00 91.75 154 GLU A C 1
ATOM 1181 O O . GLU A 1 154 ? -17.525 -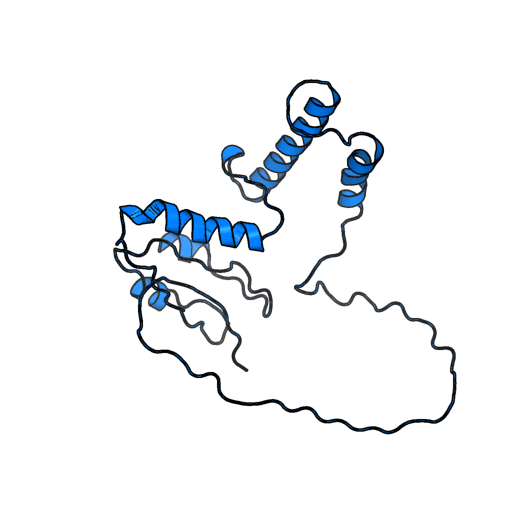1.494 18.560 1.00 91.75 154 GLU A O 1
ATOM 1186 N N . LYS A 1 155 ? -16.871 -3.628 18.375 1.00 90.31 155 LYS A N 1
ATOM 1187 C CA . LYS A 1 155 ? -15.675 -3.444 19.212 1.00 90.31 155 LYS A CA 1
ATOM 1188 C C . LYS A 1 155 ? -14.694 -2.451 18.607 1.00 90.31 155 LYS A C 1
ATOM 1190 O O . LYS A 1 155 ? -14.055 -1.706 19.345 1.00 90.31 155 LYS A O 1
ATOM 1195 N N . LEU A 1 156 ? -14.569 -2.431 17.277 1.00 92.12 156 LEU A N 1
ATOM 1196 C CA . LEU A 1 156 ? -13.774 -1.422 16.587 1.00 92.12 156 LEU A CA 1
ATOM 1197 C C . LEU A 1 156 ? -14.314 -0.022 16.897 1.00 92.12 156 LEU A C 1
ATOM 1199 O O . LEU A 1 156 ? -13.545 0.804 17.379 1.00 92.12 156 LEU A O 1
ATOM 1203 N N . ARG A 1 157 ? -15.618 0.224 16.716 1.00 92.12 157 ARG A N 1
ATOM 1204 C CA . ARG A 1 157 ? -16.256 1.515 17.036 1.00 92.12 157 ARG A CA 1
ATOM 1205 C C . ARG A 1 157 ? -16.046 1.921 18.494 1.00 92.12 157 ARG A C 1
ATOM 1207 O O . ARG A 1 157 ? -15.665 3.057 18.752 1.00 92.12 157 ARG A O 1
ATOM 1214 N N . GLU A 1 158 ? -16.251 1.000 19.432 1.00 92.50 158 GLU A N 1
ATOM 1215 C CA . GLU A 1 158 ? -16.091 1.250 20.873 1.00 92.50 158 GLU A CA 1
ATOM 1216 C C . GLU A 1 158 ? -14.643 1.564 21.276 1.00 92.50 158 GLU A C 1
ATOM 1218 O O . GLU A 1 158 ? -14.404 2.274 22.251 1.00 92.50 158 GLU A O 1
ATOM 1223 N N . SER A 1 159 ? -13.667 1.036 20.536 1.00 90.25 159 SER A N 1
ATOM 1224 C CA . SER A 1 159 ? -12.246 1.227 20.835 1.00 90.25 159 SER A CA 1
ATOM 1225 C C . SER A 1 159 ? -11.668 2.556 20.338 1.00 90.25 159 SER A C 1
ATOM 1227 O O . SER A 1 159 ? -10.571 2.928 20.759 1.00 90.25 159 SER A O 1
ATOM 1229 N N . ILE A 1 160 ? -12.382 3.277 19.466 1.00 90.31 160 ILE A N 1
ATOM 1230 C CA . ILE A 1 160 ? -11.928 4.562 18.927 1.00 90.31 160 ILE A CA 1
ATOM 1231 C C . ILE A 1 160 ? -12.053 5.640 19.999 1.00 90.31 160 ILE A C 1
ATOM 1233 O O . ILE A 1 160 ? -13.126 5.904 20.540 1.00 90.31 160 ILE A O 1
ATOM 1237 N N . GLN A 1 161 ? -10.933 6.298 20.274 1.00 87.25 161 GLN A N 1
ATOM 1238 C CA . GLN A 1 161 ? -10.830 7.396 21.228 1.00 87.25 161 GLN A CA 1
ATOM 1239 C C . GLN A 1 161 ? -10.596 8.722 20.489 1.00 87.25 161 GLN A C 1
ATOM 1241 O O . GLN A 1 161 ? -10.083 8.716 19.367 1.00 87.25 161 GLN A O 1
ATOM 1246 N N . PRO A 1 162 ? -10.917 9.884 21.094 1.00 85.00 162 PRO A N 1
ATOM 1247 C CA . PRO A 1 162 ? -10.700 11.192 20.461 1.00 85.00 162 PRO A CA 1
ATOM 1248 C C . PRO A 1 162 ? -9.239 11.451 20.051 1.00 85.00 162 PRO A C 1
ATOM 1250 O O . PRO A 1 162 ? -8.948 12.225 19.137 1.00 85.00 162 PRO A O 1
ATOM 1253 N N . ASP A 1 163 ? -8.295 10.798 20.722 1.00 84.38 163 ASP A N 1
ATOM 1254 C CA . ASP A 1 163 ? -6.865 10.856 20.457 1.00 84.38 163 ASP A CA 1
ATOM 1255 C C . ASP A 1 163 ? -6.355 9.725 19.546 1.00 84.38 163 ASP A C 1
ATOM 1257 O O . ASP A 1 163 ? -5.192 9.771 19.141 1.00 84.38 163 ASP A O 1
ATOM 1261 N N . THR A 1 164 ? -7.202 8.810 19.065 1.00 87.69 164 THR A N 1
ATOM 1262 C CA . THR A 1 164 ? -6.810 7.796 18.068 1.00 87.69 164 THR A CA 1
ATOM 1263 C C . THR A 1 164 ? -6.310 8.468 16.784 1.00 87.69 164 THR A C 1
ATOM 1265 O O . THR A 1 164 ? -6.926 9.398 16.263 1.00 87.69 164 THR A O 1
ATOM 1268 N N . SER A 1 165 ? -5.122 8.082 16.313 1.00 86.69 165 SER A N 1
ATOM 1269 C CA . SER A 1 165 ? -4.445 8.698 15.157 1.00 86.69 165 SER A CA 1
ATOM 1270 C C . SER A 1 165 ? -4.357 7.787 13.938 1.00 86.69 165 SER A C 1
ATOM 1272 O O . SER A 1 165 ? -4.208 8.283 12.824 1.00 86.69 165 SER A O 1
ATOM 1274 N N . LEU A 1 166 ? -4.422 6.472 14.146 1.00 89.31 166 LEU A N 1
ATOM 1275 C CA . LEU A 1 166 ? -4.277 5.470 13.104 1.00 89.31 166 LEU A CA 1
ATOM 1276 C C . LEU A 1 166 ? -5.056 4.214 13.486 1.00 89.31 166 LEU A C 1
ATOM 1278 O O . LEU A 1 166 ? -4.969 3.747 14.622 1.00 89.31 166 LEU A O 1
ATOM 1282 N N . ILE A 1 167 ? -5.760 3.656 12.508 1.00 92.19 167 ILE A N 1
ATOM 1283 C CA . ILE A 1 167 ? -6.375 2.333 12.567 1.00 92.19 167 ILE A CA 1
ATOM 1284 C C . ILE A 1 167 ? -5.749 1.526 11.434 1.00 92.19 167 ILE A C 1
ATOM 1286 O O . ILE A 1 167 ? -5.758 1.966 10.284 1.00 92.19 167 ILE A O 1
ATOM 1290 N N . LEU A 1 168 ? -5.172 0.369 11.760 1.00 92.38 168 LEU A N 1
ATOM 1291 C CA . LEU A 1 168 ? -4.533 -0.508 10.782 1.00 92.38 168 LEU A CA 1
ATOM 1292 C C . LEU A 1 168 ? -5.209 -1.877 10.797 1.00 92.38 168 LEU A C 1
ATOM 1294 O O . LEU A 1 168 ? -5.190 -2.584 11.809 1.00 92.38 168 LEU A O 1
ATOM 1298 N N . VAL A 1 169 ? -5.784 -2.247 9.654 1.00 92.94 169 VAL A N 1
ATOM 1299 C CA . VAL A 1 169 ? -6.425 -3.544 9.430 1.00 92.94 169 VAL A CA 1
ATOM 1300 C C . VAL A 1 169 ? -5.945 -4.101 8.095 1.00 92.94 169 VAL A C 1
ATOM 1302 O O . VAL A 1 169 ? -5.974 -3.417 7.075 1.00 92.94 169 VAL A O 1
ATOM 1305 N N . MET A 1 170 ? -5.492 -5.352 8.106 1.00 93.62 170 MET A N 1
ATOM 1306 C CA . MET A 1 170 ? -5.096 -6.075 6.898 1.00 93.62 170 MET A CA 1
ATOM 1307 C C . MET A 1 170 ? -6.332 -6.409 6.049 1.00 93.62 170 MET A C 1
ATOM 1309 O O . MET A 1 170 ? -7.301 -6.949 6.576 1.00 93.62 170 MET A O 1
ATOM 1313 N N . MET A 1 171 ? -6.292 -6.129 4.742 1.00 94.12 171 MET A N 1
ATOM 1314 C CA . MET A 1 171 ? -7.425 -6.382 3.835 1.00 94.12 171 MET A CA 1
ATOM 1315 C C . MET A 1 171 ? -7.743 -7.869 3.668 1.00 94.12 171 MET A C 1
ATOM 1317 O O . MET A 1 171 ? -8.909 -8.251 3.718 1.00 94.12 171 MET A O 1
ATOM 1321 N N . VAL A 1 172 ? -6.721 -8.706 3.488 1.00 93.88 172 VAL A N 1
ATOM 1322 C CA . VAL A 1 172 ? -6.866 -10.160 3.364 1.00 93.88 172 VAL A CA 1
ATOM 1323 C C . VAL A 1 172 ? -5.830 -10.827 4.247 1.00 93.88 172 VAL A C 1
ATOM 1325 O O . VAL A 1 172 ? -4.647 -10.511 4.147 1.00 93.88 172 VAL A O 1
ATOM 1328 N N . ASN A 1 173 ? -6.259 -11.752 5.100 1.00 91.69 173 ASN A N 1
ATOM 1329 C CA . ASN A 1 173 ? -5.337 -12.501 5.937 1.00 91.69 173 ASN A CA 1
ATOM 1330 C C . ASN A 1 173 ? -4.505 -13.493 5.112 1.00 91.69 173 ASN A C 1
ATOM 1332 O O . ASN A 1 173 ? -5.060 -14.319 4.394 1.00 91.69 173 ASN A O 1
ATOM 1336 N N . ASN A 1 174 ? -3.186 -13.464 5.271 1.00 89.69 174 ASN A N 1
ATOM 1337 C CA . ASN A 1 174 ? -2.256 -14.318 4.531 1.00 89.69 174 ASN A CA 1
ATOM 1338 C C . ASN A 1 174 ? -2.197 -15.785 5.014 1.00 89.69 174 ASN A C 1
ATOM 1340 O O . ASN A 1 174 ? -1.616 -16.611 4.317 1.00 89.69 174 ASN A O 1
ATOM 1344 N N . GLU A 1 175 ? -2.771 -16.122 6.177 1.00 87.19 175 GLU A N 1
ATOM 1345 C CA . GLU A 1 175 ? -2.822 -17.496 6.710 1.00 87.19 175 GLU A CA 1
ATOM 1346 C C . GLU A 1 175 ? -4.143 -18.207 6.378 1.00 87.19 175 GLU A C 1
ATOM 1348 O O . GLU A 1 175 ? -4.140 -19.359 5.954 1.00 87.19 175 GLU A O 1
ATOM 1353 N N . ILE A 1 176 ? -5.277 -17.533 6.597 1.00 87.06 176 ILE A N 1
ATOM 1354 C CA . ILE A 1 176 ? -6.629 -18.112 6.484 1.00 87.06 176 ILE A CA 1
ATOM 1355 C C . ILE A 1 176 ? -7.345 -17.631 5.208 1.00 87.06 176 ILE A C 1
ATOM 1357 O O . ILE A 1 176 ? -8.323 -18.234 4.781 1.00 87.06 176 ILE A O 1
ATOM 1361 N N . GLY A 1 177 ? -6.882 -16.547 4.574 1.00 89.06 177 GLY A N 1
ATOM 1362 C CA . GLY A 1 177 ? -7.516 -15.986 3.373 1.00 89.06 177 GLY A CA 1
ATOM 1363 C C . GLY A 1 177 ? -8.798 -15.191 3.643 1.00 89.06 177 GLY A C 1
ATOM 1364 O O . GLY A 1 177 ? -9.516 -14.849 2.708 1.00 89.06 177 GLY A O 1
ATOM 1365 N N . VAL A 1 178 ? -9.106 -14.890 4.910 1.00 93.31 178 VAL A N 1
ATOM 1366 C CA . VAL A 1 178 ? -10.294 -14.108 5.289 1.00 93.31 178 VAL A CA 1
ATOM 1367 C C . VAL A 1 178 ? -10.159 -12.672 4.784 1.00 93.31 178 VAL A C 1
ATOM 1369 O O . VAL A 1 178 ? -9.165 -12.003 5.075 1.00 93.31 178 VAL A O 1
ATOM 1372 N N . ILE A 1 179 ? -11.172 -12.203 4.052 1.00 94.25 179 ILE A N 1
ATOM 1373 C CA . ILE A 1 179 ? -11.266 -10.843 3.510 1.00 94.25 179 ILE A CA 1
ATOM 1374 C C . ILE A 1 179 ? -12.027 -9.965 4.506 1.00 94.25 179 ILE A C 1
ATOM 1376 O O . ILE A 1 179 ? -13.143 -10.301 4.900 1.00 94.25 179 ILE A O 1
ATOM 1380 N N . GLN A 1 180 ? -11.437 -8.840 4.905 1.00 93.44 180 GLN A N 1
ATOM 1381 C CA . GLN A 1 180 ? -12.058 -7.892 5.829 1.00 93.44 180 GLN A CA 1
ATOM 1382 C C . GLN A 1 180 ? -12.982 -6.902 5.099 1.00 93.44 180 GLN A C 1
ATOM 1384 O O . GLN A 1 180 ? -12.697 -6.517 3.960 1.00 93.44 180 GLN A O 1
ATOM 1389 N N . PRO A 1 181 ? -14.057 -6.420 5.750 1.00 93.75 181 PRO A N 1
ATOM 1390 C CA . PRO A 1 181 ? -14.975 -5.436 5.177 1.00 93.75 181 PRO A CA 1
ATOM 1391 C C . PRO A 1 181 ? -14.369 -4.018 5.215 1.00 93.75 181 PRO A C 1
ATOM 1393 O O . PRO A 1 181 ? -14.768 -3.167 6.010 1.00 93.75 181 PRO A O 1
ATOM 1396 N N . ILE A 1 182 ? -13.378 -3.753 4.355 1.00 94.31 182 ILE A N 1
ATOM 1397 C CA . ILE A 1 182 ? -12.611 -2.492 4.350 1.00 94.31 182 ILE A CA 1
ATOM 1398 C C . ILE A 1 182 ? -13.488 -1.262 4.084 1.00 94.31 182 ILE A C 1
ATOM 1400 O O . ILE A 1 182 ? -13.235 -0.214 4.668 1.00 94.31 182 ILE A O 1
ATOM 1404 N N . GLU A 1 183 ? -14.538 -1.370 3.264 1.00 94.06 183 GLU A N 1
ATOM 1405 C CA . GLU A 1 183 ? -15.446 -0.240 3.012 1.00 94.06 183 GLU A CA 1
ATOM 1406 C C . GLU A 1 183 ? -16.219 0.168 4.278 1.00 94.06 183 GLU A C 1
ATOM 1408 O O . GLU A 1 183 ? -16.379 1.353 4.567 1.00 94.06 183 GLU A O 1
ATOM 1413 N N . GLU A 1 184 ? -16.680 -0.807 5.063 1.00 94.31 184 GLU A N 1
ATOM 1414 C CA . GLU A 1 184 ? -17.395 -0.549 6.315 1.00 94.31 184 GLU A CA 1
ATOM 1415 C C . GLU A 1 184 ? -16.455 0.001 7.387 1.00 94.31 184 GLU A C 1
ATOM 1417 O O . GLU A 1 184 ? -16.810 0.954 8.077 1.00 94.31 184 GLU A O 1
ATOM 1422 N N . ILE A 1 185 ? -15.236 -0.541 7.473 1.00 92.62 185 ILE A N 1
ATOM 1423 C CA . ILE A 1 185 ? -14.173 -0.023 8.343 1.00 92.62 185 ILE A CA 1
ATOM 1424 C C . ILE A 1 185 ? -13.827 1.420 7.954 1.00 92.62 185 ILE A C 1
ATOM 1426 O O . ILE A 1 185 ? -13.735 2.281 8.821 1.00 92.62 185 ILE A O 1
ATOM 1430 N N . GLY A 1 186 ? -13.715 1.716 6.658 1.00 92.38 186 GLY A N 1
ATOM 1431 C CA . GLY A 1 186 ? -13.448 3.064 6.158 1.00 92.38 186 GLY A CA 1
ATOM 1432 C C . GLY A 1 186 ? -14.548 4.075 6.488 1.00 92.38 186 GLY A C 1
ATOM 1433 O O . GLY A 1 186 ? -14.244 5.243 6.674 1.00 92.38 186 GLY A O 1
ATOM 1434 N N . LYS A 1 187 ? -15.811 3.640 6.616 1.00 94.56 187 LYS A N 1
ATOM 1435 C CA . LYS A 1 187 ? -16.932 4.489 7.071 1.00 94.56 187 LYS A CA 1
ATOM 1436 C C . LYS A 1 187 ? -16.934 4.737 8.587 1.00 94.56 187 LYS A C 1
ATOM 1438 O O . LYS A 1 187 ? -17.701 5.577 9.053 1.00 94.56 187 LYS A O 1
ATOM 1443 N N . ILE A 1 188 ? -16.176 3.956 9.360 1.00 91.88 188 ILE A N 1
ATOM 1444 C CA . ILE A 1 188 ? -16.050 4.096 10.820 1.00 91.88 188 ILE A CA 1
ATOM 1445 C C . ILE A 1 188 ? -14.974 5.124 11.186 1.00 91.88 188 ILE A C 1
ATOM 1447 O O . ILE A 1 188 ? -15.144 5.840 12.173 1.00 91.88 188 ILE A O 1
ATOM 1451 N N . CYS A 1 189 ? -13.881 5.140 10.424 1.00 87.19 189 CYS A N 1
ATOM 1452 C CA . CYS A 1 189 ? -12.724 6.017 10.603 1.00 87.19 189 CYS A CA 1
ATOM 1453 C C . CYS A 1 189 ? -13.014 7.463 10.179 1.00 87.19 189 CYS A C 1
ATOM 1455 O O . CYS A 1 189 ? -12.455 8.370 10.837 1.00 87.19 189 CYS A O 1
#

Sequence (189 aa):
MTSKLLATVVSRSLTKPTITSAATIILHNRHPLSTATAAARVEPLEEGLNGATTPMDPRVLDAMLPYYVSRYGNPHPRTHLYVWESENVVESGQAQVAALINASLKEIIFTSDATESNNISIKGVMHFYKDKKCHVGFDVTYLSVKPDGLVDLEKLRESIQPDTSLILVMMVNNEIGVIQPIEEIGKIC

pLDDT: mean 74.59, std 25.25, range [21.48, 96.94]

Secondary structure (DSSP, 8-state):
------EEE------PPP------------------------PPP--S--SS--PPPHHHHHHHHHHHHT----S-S--SHHHHHHHHHHHHHHHHHHHHHT--GGG----SSHHHHHHHHHHHHHHHHTTTS-SS----EEEPBPTTS-B-HHHHHHH--TT----EE-SB-TTT-PBP-HHHHHTT-

Radius of gyration: 24.32 Å; chains: 1; bounding box: 40×67×55 Å